Protein AF-0000000075964172 (afdb_homodimer)

Organism: Ladona fulva (NCBI:txid123851)

Nearest PDB structures (foldseek):
  7nlg-assembly2_C-2  TM=8.251E-01  e=1.654E-01  Saccharomyces cerevisiae
  7nli-assembly1_B  TM=8.213E-01  e=4.836E-01  Saccharomyces cerevisiae
  7n9v-assembly1_A  TM=6.328E-01  e=5.180E+00  Human immunodeficiency virus 1
  8ty6-assembly1_E  TM=4.580E-01  e=5.481E+00  Human immunodeficiency virus 1
  7nlg-assembly2_C-2  TM=8.248E-01  e=1.654E-01  Saccharomyces cerevisiae

Foldseek 3Di:
DPPPPCDPVNVVVVVVQVVVFVVLLVVVLVPDDPVCNVVQVPPPTSVSSVVSVVVVVVVVLVVVLVVLVVCLVPDADDPVDDLVVSLVVNVVSQVSNVVSVNHDDQVNSLVSSVVRDDVLCVVVVVVLVVDDPVQNGPVNSSVVSVVSRVVVVVVVVVVVVVVVD/DPPPPCDPVNVVVVVVQVVVFVVLLVVVLVPDDPVCNVVQVPPPTSVSSVVSVVVVVVVVLVVVLVVLVVCLVPDADDPVDDLVVSLVVNVVSQVSNVVSVNHDDQVNSLVSSVVRDDVLCVVVVVVLVVDDPVQNGPVNSSVVSVVSRVVVVVVVVVVVVVVVD

Structure (mmCIF, N/CA/C/O backbone):
data_AF-0000000075964172-model_v1
#
loop_
_entity.id
_entity.type
_entity.pdbx_description
1 polymer 'UBN2 domain-containing protein'
#
loop_
_atom_site.group_PDB
_atom_site.id
_atom_site.type_symbol
_atom_site.label_atom_id
_atom_site.label_alt_id
_atom_site.label_comp_id
_atom_site.label_asym_id
_atom_site.label_entity_id
_atom_site.label_seq_id
_atom_site.pdbx_PDB_ins_code
_atom_site.Cartn_x
_atom_site.Cartn_y
_atom_site.Cartn_z
_atom_site.occupancy
_atom_site.B_iso_or_equiv
_atom_site.auth_seq_id
_atom_site.auth_comp_id
_atom_site.auth_asym_id
_atom_site.auth_atom_id
_atom_site.pdbx_PDB_model_num
ATOM 1 N N . MET A 1 1 ? -24.359 -57.625 -16.25 1 38.88 1 MET A N 1
ATOM 2 C CA . MET A 1 1 ? -24.469 -56.531 -17.203 1 38.88 1 MET A CA 1
ATOM 3 C C . MET A 1 1 ? -25.844 -55.875 -17.172 1 38.88 1 MET A C 1
ATOM 5 O O . MET A 1 1 ? -26.797 -56.406 -17.75 1 38.88 1 MET A O 1
ATOM 9 N N . GLU A 1 2 ? -26.297 -55.438 -16.031 1 43.19 2 GLU A N 1
ATOM 10 C CA . GLU A 1 2 ? -27.625 -54.875 -15.875 1 43.19 2 GLU A CA 1
ATOM 11 C C . GLU A 1 2 ? -27.859 -53.75 -16.906 1 43.19 2 GLU A C 1
ATOM 13 O O . GLU A 1 2 ? -27.094 -52.781 -16.953 1 43.19 2 GLU A O 1
ATOM 18 N N . GLN A 1 3 ? -28.359 -54.031 -18.094 1 44.97 3 GLN A N 1
ATOM 19 C CA . GLN A 1 3 ? -28.828 -53.125 -19.125 1 44.97 3 GLN A CA 1
ATOM 20 C C . GLN A 1 3 ? -29.734 -52.062 -18.531 1 44.97 3 GLN A C 1
ATOM 22 O O . GLN A 1 3 ? -30.828 -52.344 -18.062 1 44.97 3 GLN A O 1
ATOM 27 N N . VAL A 1 4 ? -29.281 -51.188 -17.703 1 52.25 4 VAL A N 1
ATOM 28 C CA . VAL A 1 4 ? -30.109 -50.031 -17.391 1 52.25 4 VAL A CA 1
ATOM 29 C C . VAL A 1 4 ? -30.875 -49.594 -18.656 1 52.25 4 VAL A C 1
ATOM 31 O O . VAL A 1 4 ? -30.25 -49.25 -19.672 1 52.25 4 VAL A O 1
ATOM 34 N N . LEU A 1 5 ? -31.906 -50.125 -18.922 1 50.53 5 LEU A N 1
ATOM 35 C CA . LEU A 1 5 ? -32.875 -49.688 -19.938 1 50.53 5 LEU A CA 1
ATOM 36 C C . LEU A 1 5 ? -33.031 -48.188 -19.922 1 50.53 5 LEU A C 1
ATOM 38 O O . LEU A 1 5 ? -33.719 -47.625 -19.062 1 50.53 5 LEU A O 1
ATOM 42 N N . TRP A 1 6 ? -31.984 -47.469 -20.188 1 58.31 6 TRP A N 1
ATOM 43 C CA . TRP A 1 6 ? -32.219 -46.031 -20.375 1 58.31 6 TRP A CA 1
ATOM 44 C C . TRP A 1 6 ? -33.469 -45.812 -21.25 1 58.31 6 TRP A C 1
ATOM 46 O O . TRP A 1 6 ? -33.594 -46.406 -22.328 1 58.31 6 TRP A O 1
ATOM 56 N N . ASN A 1 7 ? -34.5 -45.531 -20.578 1 69.44 7 ASN A N 1
ATOM 57 C CA . ASN A 1 7 ? -35.688 -45.219 -21.359 1 69.44 7 ASN A CA 1
ATOM 58 C C . ASN A 1 7 ? -35.375 -44.219 -22.453 1 69.44 7 ASN A C 1
ATOM 60 O O . ASN A 1 7 ? -34.344 -43.562 -22.422 1 69.44 7 ASN A O 1
ATOM 64 N N . SER A 1 8 ? -35.969 -44.438 -23.609 1 75.12 8 SER A N 1
ATOM 65 C CA . SER A 1 8 ? -35.875 -43.625 -24.812 1 75.12 8 SER A CA 1
ATOM 66 C C . SER A 1 8 ? -35.781 -42.125 -24.469 1 75.12 8 SER A C 1
ATOM 68 O O . SER A 1 8 ? -35.062 -41.375 -25.109 1 75.12 8 SER A O 1
ATOM 70 N N . ALA A 1 9 ? -36.344 -41.812 -23.5 1 75.62 9 ALA A N 1
ATOM 71 C CA . ALA A 1 9 ? -36.375 -40.406 -23.078 1 75.62 9 ALA A CA 1
ATOM 72 C C . ALA A 1 9 ? -35.031 -40 -22.469 1 75.62 9 ALA A C 1
ATOM 74 O O . ALA A 1 9 ? -34.562 -38.875 -22.719 1 75.62 9 ALA A O 1
ATOM 75 N N . ASP A 1 10 ? -34.531 -40.969 -21.766 1 81.56 10 ASP A N 1
ATOM 76 C CA . ASP A 1 10 ? -33.25 -40.688 -21.125 1 81.56 10 ASP A CA 1
ATOM 77 C C . ASP A 1 10 ? -32.125 -40.562 -22.156 1 81.56 10 ASP A C 1
ATOM 79 O O . ASP A 1 10 ? -31.234 -39.719 -22.031 1 81.56 10 ASP A O 1
ATOM 83 N N . GLU A 1 11 ? -32.312 -41.375 -23.125 1 83.12 11 GLU A N 1
ATOM 84 C CA . GLU A 1 11 ? -31.344 -41.344 -24.219 1 83.12 11 GLU A CA 1
ATOM 85 C C . GLU A 1 11 ? -31.438 -40.031 -25 1 83.12 11 GLU A C 1
ATOM 87 O O . GLU A 1 11 ? -30.422 -39.469 -25.391 1 83.12 11 GLU A O 1
ATOM 92 N N . LYS A 1 12 ? -32.594 -39.562 -25.25 1 84.94 12 LYS A N 1
ATOM 93 C CA . LYS A 1 12 ? -32.812 -38.281 -25.953 1 84.94 12 LYS A CA 1
ATOM 94 C C . LYS A 1 12 ? -32.281 -37.125 -25.141 1 84.94 12 LYS A C 1
ATOM 96 O O . LYS A 1 12 ? -31.625 -36.219 -25.688 1 84.94 12 LYS A O 1
ATOM 101 N N . LYS A 1 13 ? -32.562 -37.094 -23.906 1 84.69 13 LYS A N 1
ATOM 102 C CA . LYS A 1 13 ? -32.062 -36.031 -23.016 1 84.69 13 LYS A CA 1
ATOM 103 C C . LYS A 1 13 ? -30.547 -36 -23.016 1 84.69 13 LYS A C 1
ATOM 105 O O . LYS A 1 13 ? -29.938 -34.906 -23.016 1 84.69 13 LYS A O 1
ATOM 110 N N . LYS A 1 14 ? -29.969 -37.188 -22.953 1 87.06 14 LYS A N 1
ATOM 111 C CA . LYS A 1 14 ? -28.516 -37.281 -22.938 1 87.06 14 LYS A CA 1
ATOM 112 C C . LYS A 1 14 ? -27.922 -36.75 -24.234 1 87.06 14 LYS A C 1
ATOM 114 O O . LYS A 1 14 ? -26.922 -36.031 -24.219 1 87.06 14 LYS A O 1
ATOM 119 N N . ARG A 1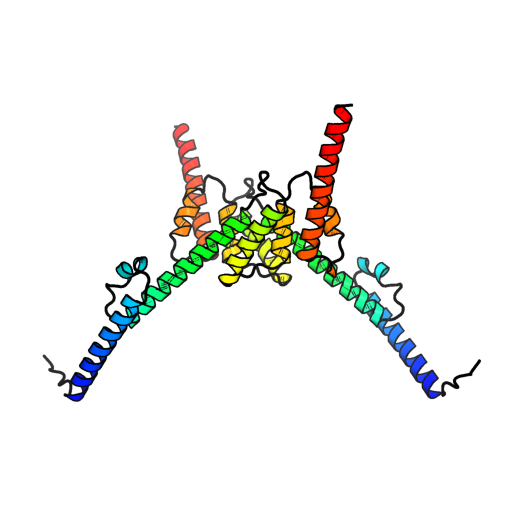 15 ? -28.562 -37.094 -25.297 1 87.12 15 ARG A N 1
ATOM 120 C CA . ARG A 1 15 ? -28.078 -36.656 -26.609 1 87.12 15 ARG A CA 1
ATOM 121 C C . ARG A 1 15 ? -28.219 -35.125 -26.75 1 87.12 15 ARG A C 1
ATOM 123 O O . ARG A 1 15 ? -27.312 -34.469 -27.281 1 87.12 15 ARG A O 1
ATOM 130 N N . GLU A 1 16 ? -29.312 -34.625 -26.328 1 87.5 16 GLU A N 1
ATOM 131 C CA . GLU A 1 16 ? -29.516 -33.188 -26.359 1 87.5 16 GLU A CA 1
ATOM 132 C C . GLU A 1 16 ? -28.469 -32.469 -25.516 1 87.5 16 GLU A C 1
ATOM 134 O O . GLU A 1 16 ? -27.953 -31.406 -25.922 1 87.5 16 GLU A O 1
ATOM 139 N N . TRP A 1 17 ? -28.172 -32.938 -24.359 1 88.38 17 TRP A N 1
ATOM 140 C CA . TRP A 1 17 ? -27.172 -32.344 -23.484 1 88.38 17 TRP A CA 1
ATOM 141 C C . TRP A 1 17 ? -25.797 -32.344 -24.141 1 88.38 17 TRP A C 1
ATOM 143 O O . TRP A 1 17 ? -25.094 -31.328 -24.094 1 88.38 17 TRP A O 1
ATOM 153 N N . ILE A 1 18 ? -25.516 -33.469 -24.828 1 88.94 18 ILE A N 1
ATOM 154 C CA . ILE A 1 18 ? -24.234 -33.594 -25.5 1 88.94 18 ILE A CA 1
ATOM 155 C C . ILE A 1 18 ? -24.094 -32.531 -26.594 1 88.94 18 ILE A C 1
ATOM 157 O O . ILE A 1 18 ? -23.047 -31.906 -26.719 1 88.94 18 ILE A O 1
ATOM 161 N N . THR A 1 19 ? -25.188 -32.438 -27.328 1 90.25 19 THR A N 1
ATOM 162 C CA . THR A 1 19 ? -25.188 -31.469 -28.422 1 90.25 19 THR A CA 1
ATOM 163 C C . THR A 1 19 ? -25.047 -30.047 -27.891 1 90.25 19 THR A C 1
ATOM 165 O O . THR A 1 19 ? -24.281 -29.25 -28.422 1 90.25 19 THR A O 1
ATOM 168 N N . LYS A 1 20 ? -25.797 -29.75 -26.922 1 90 20 LYS A N 1
ATOM 169 C CA . LYS A 1 20 ? -25.734 -28.406 -26.344 1 90 20 LYS A CA 1
ATOM 170 C C . LYS A 1 20 ? -24.344 -28.125 -25.766 1 90 20 LYS A C 1
ATOM 172 O O . LYS A 1 20 ? -23.828 -27.016 -25.906 1 90 20 LYS A O 1
ATOM 177 N N . ASP A 1 21 ? -23.734 -29.031 -25.031 1 92 21 ASP A N 1
ATOM 178 C CA . ASP A 1 21 ? -22.391 -28.906 -24.453 1 92 21 ASP A CA 1
ATOM 179 C C . ASP A 1 21 ? -21.344 -28.672 -25.547 1 92 21 ASP A C 1
ATOM 181 O O . ASP A 1 21 ? -20.453 -27.828 -25.391 1 92 21 ASP A O 1
ATOM 185 N N . ALA A 1 22 ? -21.516 -29.438 -26.703 1 91.38 22 ALA A N 1
ATOM 186 C CA . ALA A 1 22 ? -20.594 -29.297 -27.828 1 91.38 22 ALA A CA 1
ATOM 187 C C . ALA A 1 22 ? -20.672 -27.891 -28.422 1 91.38 22 ALA A C 1
ATOM 189 O O . ALA A 1 22 ? -19.656 -27.266 -28.719 1 91.38 22 ALA A O 1
ATOM 190 N N . ASN A 1 23 ? -21.875 -27.438 -28.547 1 91.19 23 ASN A N 1
ATOM 191 C CA . ASN A 1 23 ? -22.078 -26.094 -29.062 1 91.19 23 ASN A CA 1
ATOM 192 C C . ASN A 1 23 ? -21.484 -25.031 -28.125 1 91.19 23 ASN A C 1
ATOM 194 O O . ASN A 1 23 ? -20.859 -24.078 -28.578 1 91.19 23 ASN A O 1
ATOM 198 N N . ALA A 1 24 ? -21.688 -25.203 -26.875 1 90.62 24 ALA A N 1
ATOM 199 C CA . ALA A 1 24 ? -21.141 -24.281 -25.875 1 90.62 24 ALA A CA 1
ATOM 200 C C . ALA A 1 24 ? -19.625 -24.266 -25.938 1 90.62 24 ALA A C 1
ATOM 202 O O . ALA A 1 24 ? -19 -23.203 -25.844 1 90.62 24 ALA A O 1
ATOM 203 N N . LYS A 1 25 ? -19.047 -25.422 -26.078 1 92.12 25 LYS A N 1
ATOM 204 C CA . LYS A 1 25 ? -17.594 -25.516 -26.172 1 92.12 25 LYS A CA 1
ATOM 205 C C . LYS A 1 25 ? -17.078 -24.734 -27.375 1 92.12 25 LYS A C 1
ATOM 207 O O . LYS A 1 25 ? -16.078 -24.016 -27.281 1 92.12 25 LYS A O 1
ATOM 212 N N . ILE A 1 26 ? -17.812 -24.812 -28.547 1 91.06 26 ILE A N 1
ATOM 213 C CA . ILE A 1 26 ? -17.406 -24.125 -29.766 1 91.06 26 ILE A CA 1
ATOM 214 C C . ILE A 1 26 ? -17.484 -22.625 -29.547 1 91.06 26 ILE A C 1
ATOM 216 O O . ILE A 1 26 ? -16.578 -21.891 -29.953 1 91.06 26 ILE A O 1
ATOM 220 N N . ILE A 1 27 ? -18.5 -22.188 -28.906 1 90 27 ILE A N 1
ATOM 221 C CA . ILE A 1 27 ? -18.672 -20.766 -28.625 1 90 27 ILE A CA 1
ATOM 222 C C . ILE A 1 27 ? -17.516 -20.266 -27.766 1 90 27 ILE A C 1
ATOM 224 O O . ILE A 1 27 ? -16.922 -19.219 -28.078 1 90 27 ILE A O 1
ATOM 228 N N . ILE A 1 28 ? -17.172 -20.953 -26.688 1 90.38 28 ILE A N 1
ATOM 229 C CA . ILE A 1 28 ? -16.078 -20.578 -25.812 1 90.38 28 ILE A CA 1
ATOM 230 C C . ILE A 1 28 ? -14.773 -20.516 -26.609 1 90.38 28 ILE A C 1
ATOM 232 O O . ILE A 1 28 ? -14.055 -19.516 -26.547 1 90.38 28 ILE A O 1
ATOM 236 N N . LEU A 1 29 ? -14.555 -21.5 -27.469 1 89.44 29 LEU A N 1
ATOM 237 C CA . LEU A 1 29 ? -13.305 -21.625 -28.203 1 89.44 29 LEU A CA 1
ATOM 238 C C . LEU A 1 29 ? -13.172 -20.5 -29.219 1 89.44 29 LEU A C 1
ATOM 240 O O . LEU A 1 29 ? -12.062 -20.031 -29.5 1 89.44 29 LEU A O 1
ATOM 244 N N . ARG A 1 30 ? -14.266 -19.953 -29.625 1 89.56 30 ARG A N 1
ATOM 245 C CA . ARG A 1 30 ? -14.258 -18.906 -30.625 1 89.56 30 ARG A CA 1
ATOM 246 C C . ARG A 1 30 ? -14.086 -17.531 -29.984 1 89.56 30 ARG A C 1
ATOM 248 O O . ARG A 1 30 ? -13.656 -16.578 -30.656 1 89.56 30 ARG A O 1
ATOM 255 N N . THR A 1 31 ? -14.359 -17.484 -28.781 1 87.31 31 THR A N 1
ATOM 256 C CA . THR A 1 31 ? -14.414 -16.172 -28.141 1 87.31 31 THR A CA 1
ATOM 257 C C . THR A 1 31 ? -13.156 -15.914 -27.312 1 87.31 31 THR A C 1
ATOM 259 O O . THR A 1 31 ? -12.852 -14.766 -26.984 1 87.31 31 THR A O 1
ATOM 262 N N . ILE A 1 32 ? -12.328 -16.922 -27.047 1 86.62 32 ILE A N 1
ATOM 263 C CA . ILE A 1 32 ? -11.203 -16.75 -26.125 1 86.62 32 ILE A CA 1
ATOM 264 C C . ILE A 1 32 ? -9.93 -16.453 -26.922 1 86.62 32 ILE A C 1
ATOM 266 O O . ILE A 1 32 ? -9.867 -16.703 -28.125 1 86.62 32 ILE A O 1
ATOM 270 N N . ASP A 1 33 ? -8.984 -15.891 -26.297 1 83 33 ASP A N 1
ATOM 271 C CA . ASP A 1 33 ? -7.684 -15.594 -26.891 1 83 33 ASP A CA 1
ATOM 272 C C . ASP A 1 33 ? -6.969 -16.875 -27.312 1 83 33 ASP A C 1
ATOM 274 O O . ASP A 1 33 ? -6.961 -17.859 -26.562 1 83 33 ASP A O 1
ATOM 278 N N . PRO A 1 34 ? -6.367 -16.875 -28.484 1 86.94 34 PRO A N 1
ATOM 279 C CA . PRO A 1 34 ? -5.648 -18.047 -28.984 1 86.94 34 PRO A CA 1
ATOM 280 C C . PRO A 1 34 ? -4.578 -18.547 -28 1 86.94 34 PRO A C 1
ATOM 282 O O . PRO A 1 34 ? -4.285 -19.734 -27.953 1 86.94 34 PRO A O 1
ATOM 285 N N . SER A 1 35 ? -4.094 -17.672 -27.266 1 81.25 35 SER A N 1
ATOM 286 C CA . SER A 1 35 ? -2.996 -18.016 -26.359 1 81.25 35 SER A CA 1
ATOM 287 C C . SER A 1 35 ? -3.459 -18.953 -25.25 1 81.25 35 SER A C 1
ATOM 289 O O . SER A 1 35 ? -2.652 -19.688 -24.672 1 81.25 35 SER A O 1
ATOM 291 N N . VAL A 1 36 ? -4.73 -19.016 -24.953 1 84.94 36 VAL A N 1
ATOM 292 C CA . VAL A 1 36 ? -5.219 -19.828 -23.844 1 84.94 36 VAL A CA 1
ATOM 293 C C . VAL A 1 36 ? -5.98 -21.031 -24.391 1 84.94 36 VAL A C 1
ATOM 295 O O . VAL A 1 36 ? -6.34 -21.938 -23.625 1 84.94 36 VAL A O 1
ATOM 298 N N . LYS A 1 37 ? -6.227 -21.172 -25.719 1 88.06 37 LYS A N 1
ATOM 299 C CA . LYS A 1 37 ? -7.016 -22.25 -26.328 1 88.06 37 LYS A CA 1
ATOM 300 C C . LYS A 1 37 ? -6.426 -23.609 -26.016 1 88.06 37 LYS A C 1
ATOM 302 O O . LYS A 1 37 ? -7.156 -24.547 -25.688 1 88.06 37 LYS A O 1
ATOM 307 N N . SER A 1 38 ? -5.102 -23.688 -26.156 1 86.88 38 SER A N 1
ATOM 308 C CA . SER A 1 38 ? -4.422 -24.953 -25.938 1 86.88 38 SER A CA 1
ATOM 309 C C . SER A 1 38 ? -4.652 -25.484 -24.531 1 86.88 38 SER A C 1
ATOM 311 O O . SER A 1 38 ? -4.719 -26.688 -24.312 1 86.88 38 SER A O 1
ATOM 313 N N . HIS A 1 39 ? -4.883 -24.672 -23.562 1 86.25 39 HIS A N 1
ATOM 314 C CA . HIS A 1 39 ? -5.035 -25.047 -22.156 1 86.25 39 HIS A CA 1
ATOM 315 C C 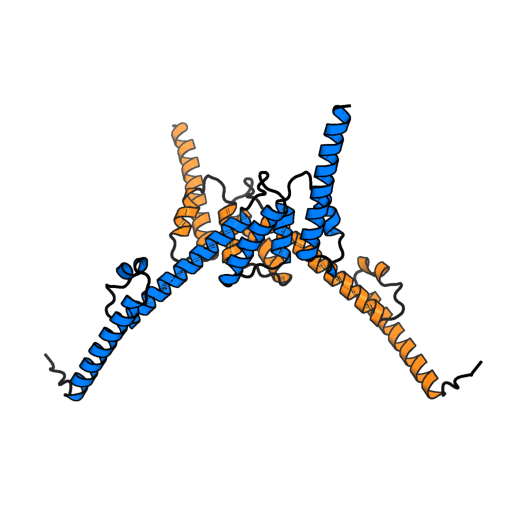. HIS A 1 39 ? -6.43 -25.594 -21.891 1 86.25 39 HIS A C 1
ATOM 317 O O . HIS A 1 39 ? -6.629 -26.344 -20.938 1 86.25 39 HIS A O 1
ATOM 323 N N . VAL A 1 40 ? -7.352 -25.266 -22.797 1 87.06 40 VAL A N 1
ATOM 324 C CA . VAL A 1 40 ? -8.727 -25.609 -22.438 1 87.06 40 VAL A CA 1
ATOM 325 C C . VAL A 1 40 ? -9.281 -26.641 -23.406 1 87.06 40 VAL A C 1
ATOM 327 O O . VAL A 1 40 ? -10.352 -27.203 -23.172 1 87.06 40 VAL A O 1
ATOM 330 N N . LEU A 1 41 ? -8.586 -27.031 -24.5 1 86.25 41 LEU A N 1
ATOM 331 C CA . LEU A 1 41 ? -9.055 -27.938 -25.547 1 86.25 41 LEU A CA 1
ATOM 332 C C . LEU A 1 41 ? -9.297 -29.328 -24.984 1 86.25 41 LEU A C 1
ATOM 334 O O . LEU A 1 41 ? -10.156 -30.062 -25.484 1 86.25 41 LEU A O 1
ATOM 338 N N . THR A 1 42 ? -8.594 -29.688 -23.953 1 83.44 42 THR A N 1
ATOM 339 C CA . THR A 1 42 ? -8.656 -31.047 -23.422 1 83.44 42 THR A CA 1
ATOM 340 C C . THR A 1 42 ? -9.828 -31.203 -22.469 1 83.44 42 THR A C 1
ATOM 342 O O . THR A 1 42 ? -10.07 -32.281 -21.938 1 83.44 42 THR A O 1
ATOM 345 N N . SER A 1 43 ? -10.602 -30.172 -22.297 1 87.62 43 SER A N 1
ATOM 346 C CA . SER A 1 43 ? -11.719 -30.219 -21.359 1 87.62 43 SER A CA 1
ATOM 347 C C . SER A 1 43 ? -12.867 -31.062 -21.906 1 87.62 43 SER A C 1
ATOM 349 O O . SER A 1 43 ? -13.164 -31 -23.109 1 87.62 43 SER A O 1
ATOM 351 N N . LYS A 1 44 ? -13.469 -31.828 -21.094 1 89.38 44 LYS A N 1
ATOM 352 C CA . LYS A 1 44 ? -14.5 -32.781 -21.5 1 89.38 44 LYS A CA 1
ATOM 353 C C . LYS A 1 44 ? -15.836 -32.062 -21.719 1 89.38 44 LYS A C 1
ATOM 355 O O . LYS A 1 44 ? -16.609 -32.469 -22.594 1 89.38 44 LYS A O 1
ATOM 360 N N . THR A 1 45 ? -16.078 -31.062 -20.906 1 92.44 45 THR A N 1
ATOM 361 C CA . THR A 1 45 ? -17.359 -30.359 -21.016 1 92.44 45 THR A CA 1
ATOM 362 C C . THR A 1 45 ? -17.141 -28.859 -21.125 1 92.44 45 THR A C 1
ATOM 364 O O . THR A 1 45 ? -16.047 -28.359 -20.844 1 92.44 45 THR A O 1
ATOM 367 N N . ALA A 1 46 ? -18.141 -28.172 -21.531 1 90.75 46 ALA A N 1
ATOM 368 C CA . ALA A 1 46 ? -18.109 -26.703 -21.594 1 90.75 46 ALA A CA 1
ATOM 369 C C . ALA A 1 46 ? -17.938 -26.109 -20.203 1 90.75 46 ALA A C 1
ATOM 371 O O . ALA A 1 46 ? -17.234 -25.094 -20.031 1 90.75 46 ALA A O 1
ATOM 372 N N . LYS A 1 47 ? -18.562 -26.703 -19.25 1 89.56 47 LYS A N 1
ATOM 373 C CA . LYS A 1 47 ? -18.422 -26.266 -17.875 1 89.56 47 LYS A CA 1
ATOM 374 C C . LYS A 1 47 ? -16.984 -26.344 -17.406 1 89.56 47 LYS A C 1
ATOM 376 O O . LYS A 1 47 ? -16.438 -25.375 -16.844 1 89.56 47 LYS A O 1
ATOM 381 N N . ASP A 1 48 ? -16.391 -27.469 -17.703 1 91.75 48 ASP A N 1
ATOM 382 C CA . ASP A 1 48 ? -14.977 -27.672 -17.375 1 91.75 48 ASP A CA 1
ATOM 383 C C . ASP A 1 48 ? -14.102 -26.625 -18.062 1 91.75 48 ASP A C 1
ATOM 385 O O . ASP A 1 48 ? -13.18 -26.078 -17.453 1 91.75 48 ASP A O 1
ATOM 389 N N . MET A 1 49 ? -14.414 -26.438 -19.297 1 91.31 49 MET A N 1
ATOM 390 C CA . MET A 1 49 ? -13.672 -25.453 -20.078 1 91.31 49 MET A CA 1
ATOM 391 C C . MET A 1 49 ? -13.789 -24.062 -19.469 1 91.31 49 MET A C 1
ATOM 393 O O . MET A 1 49 ? -12.781 -23.359 -19.328 1 91.31 49 MET A O 1
ATOM 397 N N . PHE A 1 50 ? -14.93 -23.719 -19.062 1 89.38 50 PHE A N 1
ATOM 398 C CA . PHE A 1 50 ? -15.195 -22.406 -18.484 1 89.38 50 PHE A CA 1
ATOM 399 C C . PHE A 1 50 ? -14.477 -22.266 -17.141 1 89.38 50 PHE A C 1
ATOM 401 O O . PHE A 1 50 ? -13.883 -21.219 -16.859 1 89.38 50 PHE A O 1
ATOM 408 N N . GLU A 1 51 ? -14.516 -23.219 -16.359 1 90 51 GLU A N 1
ATOM 409 C CA . GLU A 1 51 ? -13.859 -23.203 -15.055 1 90 51 GLU A CA 1
ATOM 410 C C . GLU A 1 51 ? -12.344 -23.078 -15.203 1 90 51 GLU A C 1
ATOM 412 O O . GLU A 1 51 ? -11.703 -22.344 -14.445 1 90 51 GLU A O 1
ATOM 417 N N . LYS A 1 52 ? -11.875 -23.797 -16.141 1 89.12 52 LYS A N 1
ATOM 418 C CA . LYS A 1 52 ? -10.445 -23.719 -16.406 1 89.12 52 LYS A CA 1
ATOM 419 C C . LYS A 1 52 ? -10.055 -22.312 -16.891 1 89.12 52 LYS A C 1
ATOM 421 O O . LYS A 1 52 ? -9.062 -21.75 -16.422 1 89.12 52 LYS A O 1
ATOM 426 N N . LEU A 1 53 ? -10.859 -21.766 -17.766 1 88.06 53 LEU A N 1
ATOM 427 C CA . LEU A 1 53 ? -10.617 -20.406 -18.25 1 88.06 53 LEU A CA 1
ATOM 428 C C . LEU A 1 53 ? -10.695 -19.391 -17.109 1 88.06 53 LEU A C 1
ATOM 430 O O . LEU A 1 53 ? -9.852 -18.5 -17.016 1 88.06 53 LEU A O 1
ATOM 434 N N . SER A 1 54 ? -11.695 -19.578 -16.297 1 85.25 54 SER A N 1
ATOM 435 C CA . SER A 1 54 ? -11.883 -18.688 -15.156 1 85.25 54 SER A CA 1
ATOM 436 C C . SER A 1 54 ? -10.68 -18.75 -14.219 1 85.25 54 SER A C 1
ATOM 438 O O . SER A 1 54 ? -10.234 -17.719 -13.711 1 85.25 54 SER A O 1
ATOM 440 N N . SER A 1 55 ? -10.172 -19.906 -14.078 1 86.19 55 SER A N 1
ATOM 441 C CA . SER A 1 55 ? -9.023 -20.094 -13.203 1 86.19 55 SER A CA 1
ATOM 442 C C . SER A 1 55 ? -7.77 -19.438 -13.789 1 86.19 55 SER A C 1
ATOM 444 O O . SER A 1 55 ? -7.004 -18.797 -13.07 1 86.19 55 SER A O 1
ATOM 446 N N . ILE A 1 56 ? -7.629 -19.594 -15.047 1 84.5 56 ILE A N 1
ATOM 447 C CA . ILE A 1 56 ? -6.477 -19.016 -15.727 1 84.5 56 ILE A CA 1
ATOM 448 C C . ILE A 1 56 ? -6.555 -17.484 -15.648 1 84.5 56 ILE A C 1
ATOM 450 O O . ILE A 1 56 ? -5.562 -16.828 -15.336 1 84.5 56 ILE A O 1
ATOM 454 N N . TYR A 1 57 ? -7.676 -17 -15.93 1 83.5 57 TYR A N 1
ATOM 455 C CA . TYR A 1 57 ? -7.871 -15.555 -15.883 1 83.5 57 TYR A CA 1
ATOM 456 C C . TYR A 1 57 ? -7.633 -15.016 -14.477 1 83.5 57 TYR A C 1
ATOM 458 O O . TYR A 1 57 ? -7 -13.969 -14.312 1 83.5 57 TYR A O 1
ATOM 466 N N . LYS A 1 58 ? -8.156 -15.648 -13.523 1 83.12 58 LYS A N 1
ATOM 467 C CA . LYS A 1 58 ? -7.965 -15.234 -12.141 1 83.12 58 LYS A CA 1
ATOM 468 C C . LYS A 1 58 ? -6.488 -15.227 -11.766 1 83.12 58 LYS A C 1
ATOM 470 O O . LYS A 1 58 ? -6.004 -14.281 -11.141 1 83.12 58 LYS A O 1
ATOM 475 N N . ARG A 1 59 ? -5.863 -16.266 -12.148 1 82.88 59 ARG A N 1
ATOM 476 C CA . ARG A 1 59 ? -4.434 -16.375 -11.883 1 82.88 59 ARG A CA 1
ATOM 477 C C . ARG A 1 59 ? -3.66 -15.25 -12.555 1 82.88 59 ARG A C 1
ATOM 479 O O . ARG A 1 59 ? -2.801 -14.625 -11.938 1 82.88 59 ARG A O 1
ATOM 486 N N . ASP A 1 60 ? -3.969 -15.039 -13.789 1 82.81 60 ASP A N 1
ATOM 487 C CA . ASP A 1 60 ? -3.291 -13.992 -14.555 1 82.81 60 ASP A CA 1
ATOM 488 C C . ASP A 1 60 ? -3.529 -12.617 -13.93 1 82.81 60 ASP A C 1
ATOM 490 O O . ASP A 1 60 ? -2.613 -11.797 -13.859 1 82.81 60 ASP A O 1
ATOM 494 N N . THR A 1 61 ? -4.738 -12.422 -13.523 1 87.06 61 THR A N 1
ATOM 495 C CA . THR A 1 61 ? -5.09 -11.156 -12.898 1 87.06 61 THR A CA 1
ATOM 496 C C . THR A 1 61 ? -4.32 -10.961 -11.594 1 87.06 61 THR A C 1
ATOM 498 O O . THR A 1 61 ? -3.785 -9.883 -11.336 1 87.06 61 THR A O 1
ATOM 501 N N . GLU A 1 62 ? -4.219 -12.023 -10.844 1 88.06 62 GLU A N 1
ATOM 502 C CA . GLU A 1 62 ? -3.512 -11.969 -9.57 1 88.06 62 GLU A CA 1
ATOM 503 C C . GLU A 1 62 ? -2.014 -11.758 -9.773 1 88.06 62 GLU A C 1
ATOM 505 O O . GLU A 1 62 ? -1.376 -11.016 -9.031 1 88.06 62 GLU A O 1
ATOM 510 N N . GLU A 1 63 ? -1.508 -12.367 -10.742 1 88.56 63 GLU A N 1
ATOM 511 C CA . GLU A 1 63 ? -0.096 -12.203 -11.07 1 88.56 63 GLU A CA 1
ATOM 512 C C . GLU A 1 63 ? 0.195 -10.773 -11.531 1 88.56 63 GLU A C 1
ATOM 514 O O . GLU A 1 63 ? 1.193 -10.18 -11.125 1 88.56 63 GLU A O 1
ATOM 519 N N . THR A 1 64 ? -0.682 -10.297 -12.375 1 92.25 64 THR A N 1
ATOM 520 C CA . THR A 1 64 ? -0.531 -8.93 -12.852 1 92.25 64 THR A CA 1
ATOM 521 C C . THR A 1 64 ? -0.62 -7.941 -11.688 1 92.25 64 THR A C 1
ATOM 523 O O . THR A 1 64 ? 0.172 -7 -11.602 1 92.25 64 THR A O 1
ATOM 526 N N . LYS A 1 65 ? -1.501 -8.195 -10.844 1 93.31 65 LYS A N 1
ATOM 527 C CA . LYS A 1 65 ? -1.654 -7.363 -9.648 1 93.31 65 LYS A CA 1
ATOM 528 C C . LYS A 1 65 ? -0.377 -7.355 -8.812 1 93.31 65 LYS A C 1
ATOM 530 O O . LYS A 1 65 ? 0.111 -6.293 -8.43 1 93.31 65 LYS A O 1
ATOM 535 N N . SER A 1 66 ? 0.128 -8.539 -8.562 1 91.94 66 SER A N 1
ATOM 536 C CA . SER A 1 66 ? 1.355 -8.664 -7.781 1 91.94 66 SER A CA 1
ATOM 537 C C . SER A 1 66 ? 2.512 -7.922 -8.445 1 91.94 66 SER A C 1
ATOM 539 O O . SER A 1 66 ? 3.318 -7.289 -7.762 1 91.94 66 SER A O 1
ATOM 541 N N . GLN A 1 67 ? 2.564 -8.008 -9.742 1 94.44 67 GLN A N 1
ATOM 542 C CA . GLN A 1 67 ? 3.623 -7.344 -10.492 1 94.44 67 GLN A CA 1
ATOM 543 C C . GLN A 1 67 ? 3.502 -5.824 -10.375 1 94.44 67 GLN A C 1
ATOM 545 O O . GLN A 1 67 ? 4.504 -5.133 -10.18 1 94.44 67 GLN A O 1
ATOM 550 N N . LEU A 1 68 ? 2.342 -5.305 -10.5 1 96.81 68 LEU A N 1
ATOM 551 C CA . LEU A 1 68 ? 2.105 -3.867 -10.398 1 96.81 68 LEU A CA 1
ATOM 552 C C . LEU A 1 68 ? 2.453 -3.35 -9.008 1 96.81 68 LEU A C 1
ATOM 554 O O . LEU A 1 68 ? 3.064 -2.287 -8.875 1 96.81 68 LEU A O 1
ATOM 558 N N . ILE A 1 69 ? 2.055 -4.133 -8.023 1 96.5 69 ILE A N 1
ATOM 559 C CA . ILE A 1 69 ? 2.346 -3.764 -6.641 1 96.5 69 ILE A CA 1
ATOM 560 C C . ILE A 1 69 ? 3.857 -3.73 -6.422 1 96.5 69 ILE A C 1
ATOM 562 O O . ILE A 1 69 ? 4.387 -2.779 -5.844 1 96.5 69 ILE A O 1
ATOM 566 N N . ALA A 1 70 ? 4.516 -4.75 -6.891 1 94.88 70 ALA A N 1
ATOM 567 C CA . ALA A 1 70 ? 5.969 -4.805 -6.777 1 94.88 70 ALA A CA 1
ATOM 568 C C . ALA A 1 70 ? 6.617 -3.598 -7.457 1 94.88 70 ALA A C 1
ATOM 570 O O . ALA A 1 70 ? 7.531 -2.984 -6.906 1 94.88 70 ALA A O 1
ATOM 571 N N . GLU A 1 71 ? 6.16 -3.275 -8.641 1 97.31 71 GLU A N 1
ATOM 572 C CA . GLU A 1 71 ? 6.684 -2.129 -9.375 1 97.31 71 GLU A CA 1
ATOM 573 C C . GLU A 1 71 ? 6.461 -0.831 -8.602 1 97.31 71 GLU A C 1
ATOM 575 O O . GLU A 1 71 ? 7.344 0.03 -8.562 1 97.31 71 GLU A O 1
ATOM 580 N N . PHE A 1 72 ? 5.348 -0.724 -8 1 97.94 72 PHE A N 1
ATOM 581 C CA . PHE A 1 72 ? 5.008 0.448 -7.203 1 97.94 72 PHE A CA 1
ATOM 582 C C . PHE A 1 72 ? 5.938 0.575 -6.004 1 97.94 72 PHE A C 1
ATOM 584 O O . PHE A 1 72 ? 6.508 1.643 -5.766 1 97.94 72 PHE A O 1
ATOM 591 N N . ILE A 1 73 ? 6.109 -0.517 -5.316 1 95.5 73 ILE A N 1
ATOM 592 C CA . ILE A 1 73 ? 6.926 -0.542 -4.105 1 95.5 73 ILE A CA 1
ATOM 593 C C . ILE A 1 73 ? 8.383 -0.261 -4.465 1 95.5 73 ILE A C 1
ATOM 595 O O . ILE A 1 73 ? 9.055 0.522 -3.789 1 95.5 73 ILE A O 1
ATOM 599 N N . LYS A 1 74 ? 8.812 -0.753 -5.559 1 95.62 74 LYS A N 1
ATOM 600 C CA . LYS A 1 74 ? 10.227 -0.701 -5.926 1 95.62 74 LYS A CA 1
ATOM 601 C C . LYS A 1 74 ? 10.547 0.575 -6.699 1 95.62 74 LYS A C 1
ATOM 603 O O . LYS A 1 74 ? 11.711 0.889 -6.934 1 95.62 74 LYS A O 1
ATOM 608 N N . TYR A 1 75 ? 9.539 1.241 -7.141 1 97.44 75 TYR A N 1
ATOM 609 C CA . TYR A 1 75 ? 9.758 2.414 -7.984 1 97.44 75 TYR A CA 1
ATOM 610 C C . TYR A 1 75 ? 10.719 3.395 -7.312 1 97.44 75 TYR A C 1
ATOM 612 O O . TYR A 1 75 ? 10.531 3.748 -6.145 1 97.44 75 TYR A O 1
ATOM 620 N N . GLU A 1 76 ? 11.68 3.758 -8.008 1 96.25 76 GLU A N 1
ATOM 621 C CA . GLU A 1 76 ? 12.641 4.77 -7.57 1 96.25 76 GLU A CA 1
ATOM 622 C C . GLU A 1 76 ? 12.594 6 -8.477 1 96.25 76 GLU A C 1
ATOM 624 O O . GLU A 1 76 ? 12.266 5.895 -9.656 1 96.25 76 GLU A O 1
ATOM 629 N N . TYR A 1 77 ? 12.984 7.031 -7.938 1 96.88 77 TYR A N 1
ATOM 630 C CA . TYR A 1 77 ? 13 8.273 -8.695 1 96.88 77 TYR A CA 1
ATOM 631 C C . TYR A 1 77 ? 13.938 8.172 -9.898 1 96.88 77 TYR A C 1
ATOM 633 O O . TYR A 1 77 ? 15.117 7.855 -9.742 1 96.88 77 TYR A O 1
ATOM 641 N N . ASN A 1 78 ? 13.367 8.383 -11.055 1 97.25 78 ASN A N 1
ATOM 642 C CA . ASN A 1 78 ? 14.164 8.438 -12.281 1 97.25 78 ASN A CA 1
ATOM 643 C C . ASN A 1 78 ? 14.719 9.828 -12.523 1 97.25 78 ASN A C 1
ATOM 645 O O . ASN A 1 78 ? 14 10.727 -12.961 1 97.25 78 ASN A O 1
ATOM 649 N N . LYS A 1 79 ? 15.953 10.023 -12.32 1 94.5 79 LYS A N 1
ATOM 650 C CA . LYS A 1 79 ? 16.609 11.328 -12.383 1 94.5 79 LYS A CA 1
ATOM 651 C C . LYS A 1 79 ? 16.688 11.844 -13.812 1 94.5 79 LYS A C 1
ATOM 653 O O . LYS A 1 79 ? 16.953 13.023 -14.047 1 94.5 79 LYS A O 1
ATOM 658 N N . SER A 1 80 ? 16.5 10.969 -14.711 1 95.44 80 SER A N 1
ATOM 659 C CA . SER A 1 80 ? 16.625 11.336 -16.109 1 95.44 80 SER A CA 1
ATOM 660 C C . SER A 1 80 ? 15.391 12.086 -16.609 1 95.44 80 SER A C 1
ATOM 662 O O . SER A 1 80 ? 15.391 12.633 -17.703 1 95.44 80 SER A O 1
ATOM 664 N N . VAL A 1 81 ? 14.344 12.094 -15.836 1 95.12 81 VAL A N 1
ATOM 665 C CA . VAL A 1 81 ? 13.109 12.781 -16.203 1 95.12 81 VAL A CA 1
ATOM 666 C C . VAL A 1 81 ? 12.703 13.758 -15.102 1 95.12 81 VAL A C 1
ATOM 668 O O . VAL A 1 81 ? 13.25 13.711 -14 1 95.12 81 VAL A O 1
ATOM 671 N N . ASP A 1 82 ? 11.727 14.609 -15.398 1 93.5 82 ASP A N 1
ATOM 672 C CA . ASP A 1 82 ? 11.305 15.617 -14.43 1 93.5 82 ASP A CA 1
ATOM 673 C C . ASP A 1 82 ? 10.398 15.016 -13.367 1 93.5 82 ASP A C 1
ATOM 675 O O . ASP A 1 82 ? 9.984 13.859 -13.477 1 93.5 82 ASP A O 1
ATOM 679 N N . VAL A 1 83 ? 10.102 15.719 -12.367 1 95.62 83 VAL A N 1
ATOM 680 C CA . VAL A 1 83 ? 9.344 15.266 -11.203 1 95.62 83 VAL A CA 1
ATOM 681 C C . VAL A 1 83 ? 7.93 14.883 -11.617 1 95.62 83 VAL A C 1
ATOM 683 O O . VAL A 1 83 ? 7.371 13.906 -11.117 1 95.62 83 VAL A O 1
ATOM 686 N N . MET A 1 84 ? 7.301 15.625 -12.547 1 96.06 84 MET A N 1
ATOM 687 C CA . MET A 1 84 ? 5.934 15.344 -12.977 1 96.06 84 MET A CA 1
ATOM 688 C C . MET A 1 84 ? 5.855 14.008 -13.703 1 96.06 84 MET A C 1
ATOM 690 O O . MET A 1 84 ? 4.859 13.289 -13.586 1 96.06 84 MET A O 1
ATOM 694 N N . THR A 1 85 ? 6.895 13.695 -14.453 1 97.44 85 THR A N 1
ATOM 695 C CA . THR A 1 85 ? 6.945 12.406 -15.141 1 97.44 85 THR A CA 1
ATOM 696 C C . THR A 1 85 ? 7.035 11.266 -14.133 1 97.44 85 THR A C 1
ATOM 698 O O . THR A 1 85 ? 6.387 10.234 -14.297 1 97.44 85 THR A O 1
ATOM 701 N N . ASN A 1 86 ? 7.867 11.445 -13.102 1 98 86 ASN A N 1
ATOM 702 C CA . ASN A 1 86 ? 7.938 10.469 -12.023 1 98 86 ASN A CA 1
ATOM 703 C C . ASN A 1 86 ? 6.582 10.281 -11.344 1 98 86 ASN A C 1
ATOM 705 O O . ASN A 1 86 ? 6.148 9.156 -11.117 1 98 86 ASN A O 1
ATOM 709 N N . ILE A 1 87 ? 5.895 11.359 -11.078 1 97.75 87 ILE A N 1
ATOM 710 C CA . ILE A 1 87 ? 4.594 11.32 -10.422 1 97.75 87 ILE A CA 1
ATOM 711 C C . ILE A 1 87 ? 3.584 10.609 -11.328 1 97.75 87 ILE A C 1
ATOM 713 O O . ILE A 1 87 ? 2.805 9.781 -10.859 1 97.75 87 ILE A O 1
ATOM 717 N N . ALA A 1 88 ? 3.619 10.898 -12.594 1 97.62 88 ALA A N 1
ATOM 718 C CA . ALA A 1 88 ? 2.713 10.281 -13.555 1 97.62 88 ALA A CA 1
ATOM 719 C C . ALA A 1 88 ? 2.922 8.773 -13.617 1 97.62 88 ALA A C 1
ATOM 721 O O . ALA A 1 88 ? 1.961 8.008 -13.742 1 97.62 88 ALA A O 1
ATOM 722 N N . ALA A 1 89 ? 4.16 8.383 -13.57 1 98.25 89 ALA A N 1
ATOM 723 C CA . ALA A 1 89 ? 4.469 6.961 -13.578 1 98.25 89 ALA A CA 1
ATOM 724 C C . ALA A 1 89 ? 3.83 6.254 -12.383 1 98.25 89 ALA A C 1
ATOM 726 O O . ALA A 1 89 ? 3.201 5.203 -12.539 1 98.25 89 ALA A O 1
ATOM 727 N N . LEU A 1 90 ? 3.947 6.844 -11.211 1 98.5 90 LEU A N 1
ATOM 728 C CA . LEU A 1 90 ? 3.373 6.273 -9.992 1 98.5 90 LEU A CA 1
ATOM 729 C C . LEU A 1 90 ? 1.85 6.289 -10.055 1 98.5 90 LEU A C 1
ATOM 731 O O . LEU A 1 90 ? 1.196 5.332 -9.633 1 98.5 90 LEU A O 1
ATOM 735 N N . GLN A 1 91 ? 1.312 7.355 -10.594 1 97.81 91 GLN A N 1
ATOM 736 C CA . GLN A 1 91 ? -0.138 7.441 -10.742 1 97.81 91 GLN A CA 1
ATOM 737 C C . GLN A 1 91 ? -0.658 6.371 -11.695 1 97.81 91 GLN A C 1
ATOM 739 O O . GLN A 1 91 ? -1.732 5.809 -11.484 1 97.81 91 GLN A O 1
ATOM 744 N N . THR A 1 92 ? 0.1 6.191 -12.758 1 98.25 92 THR A N 1
ATOM 745 C CA . THR A 1 92 ? -0.273 5.156 -13.719 1 98.25 92 THR A CA 1
ATOM 746 C C . THR A 1 92 ? -0.281 3.781 -13.062 1 98.25 92 THR A C 1
ATOM 748 O O . THR A 1 92 ? -1.22 3.006 -13.242 1 98.25 92 THR A O 1
ATOM 751 N N . LEU A 1 93 ? 0.742 3.525 -12.273 1 98.25 93 LEU A N 1
ATOM 752 C CA . LEU A 1 93 ? 0.797 2.262 -11.547 1 98.25 93 LEU A CA 1
ATOM 753 C C . LEU A 1 93 ? -0.39 2.129 -10.602 1 98.25 93 LEU A C 1
ATOM 755 O O . LEU A 1 93 ? -1.055 1.092 -10.57 1 98.25 93 LEU A O 1
ATOM 759 N N . ALA A 1 94 ? -0.717 3.184 -9.852 1 97.44 94 ALA A N 1
ATOM 760 C CA . ALA A 1 94 ? -1.846 3.178 -8.922 1 97.44 94 ALA A CA 1
ATOM 761 C C . ALA A 1 94 ? -3.162 2.947 -9.656 1 97.44 94 ALA A C 1
ATOM 763 O O . ALA A 1 94 ? -4.012 2.178 -9.203 1 97.44 94 ALA A O 1
ATOM 764 N N . PHE A 1 95 ? -3.289 3.584 -10.758 1 96.81 95 PHE A N 1
ATOM 765 C CA . PHE A 1 95 ? -4.492 3.457 -11.57 1 96.81 95 PHE A CA 1
ATOM 766 C C . PHE A 1 95 ? -4.676 2.021 -12.047 1 96.81 95 PHE A C 1
ATOM 768 O O . PHE A 1 95 ? -5.777 1.473 -11.969 1 96.81 95 PHE A O 1
ATOM 775 N N . ARG A 1 96 ? -3.598 1.448 -12.531 1 97.25 96 ARG A N 1
ATOM 776 C CA . ARG A 1 96 ? -3.641 0.071 -13.008 1 97.25 96 ARG A CA 1
ATOM 777 C C . ARG A 1 96 ? -3.967 -0.894 -11.875 1 97.25 96 ARG A C 1
ATOM 779 O O . ARG A 1 96 ? -4.723 -1.85 -12.062 1 97.25 96 ARG A O 1
ATOM 786 N N . MET A 1 97 ? -3.434 -0.645 -10.703 1 97 97 MET A N 1
ATOM 787 C CA . MET A 1 97 ? -3.744 -1.451 -9.531 1 97 97 MET A CA 1
ATOM 788 C C . MET A 1 97 ? -5.219 -1.33 -9.156 1 97 97 MET A C 1
ATOM 790 O O . MET A 1 97 ? -5.883 -2.334 -8.898 1 97 97 MET A O 1
ATOM 794 N N . ASN A 1 98 ? -5.723 -0.125 -9.203 1 94.56 98 ASN A N 1
ATOM 795 C CA . ASN A 1 98 ? -7.121 0.125 -8.883 1 94.56 98 ASN A CA 1
ATOM 796 C C . ASN A 1 98 ? -8.062 -0.587 -9.852 1 94.56 98 ASN A C 1
ATOM 798 O O . ASN A 1 98 ? -9.102 -1.102 -9.445 1 94.56 98 ASN A O 1
ATOM 802 N N . ASN A 1 99 ? -7.625 -0.577 -11.07 1 93.56 99 ASN A N 1
ATOM 803 C CA . ASN A 1 99 ? -8.43 -1.235 -12.094 1 93.56 99 ASN A CA 1
ATOM 804 C C . ASN A 1 99 ? -8.508 -2.74 -11.859 1 93.56 99 ASN A C 1
ATOM 806 O O . ASN A 1 99 ? -9.422 -3.4 -12.352 1 93.56 99 ASN A O 1
ATOM 810 N N . LEU A 1 100 ? -7.57 -3.289 -11.125 1 93.25 100 LEU A N 1
ATOM 811 C CA . LEU A 1 100 ? -7.57 -4.703 -10.773 1 93.25 100 LEU A CA 1
ATOM 812 C C . LEU A 1 100 ? -8.133 -4.91 -9.367 1 93.25 100 LEU A C 1
ATOM 814 O O . LEU A 1 100 ? -7.863 -5.934 -8.734 1 93.25 100 LEU A O 1
ATOM 818 N N . LYS A 1 101 ? -8.766 -3.893 -8.844 1 91.25 101 LYS A N 1
ATOM 819 C CA . LYS A 1 101 ? -9.5 -3.916 -7.582 1 91.25 101 LYS A CA 1
ATOM 820 C C . LYS A 1 101 ? -8.547 -3.941 -6.391 1 91.25 101 LYS A C 1
ATOM 822 O O . LYS A 1 101 ? -8.852 -4.539 -5.355 1 91.25 101 LYS A O 1
ATOM 827 N N . HIS A 1 102 ? -7.367 -3.52 -6.594 1 93.62 102 HIS A N 1
ATOM 828 C CA . HIS A 1 102 ? -6.457 -3.201 -5.5 1 93.62 102 HIS A CA 1
ATOM 829 C C . HIS A 1 102 ? -6.383 -1.697 -5.266 1 93.62 102 HIS A C 1
ATOM 831 O O . HIS A 1 102 ? -5.605 -0.999 -5.918 1 93.62 102 HIS A O 1
ATOM 837 N N . THR A 1 103 ? -7.047 -1.293 -4.281 1 93.19 103 THR A N 1
ATOM 838 C CA . THR A 1 103 ? -7.195 0.143 -4.07 1 93.19 103 THR A CA 1
ATOM 839 C C . THR A 1 103 ? -5.918 0.739 -3.482 1 93.19 103 THR A C 1
ATOM 841 O O . THR A 1 103 ? -5.422 0.268 -2.457 1 93.19 103 THR A O 1
ATOM 844 N N . VAL A 1 104 ? -5.375 1.683 -4.164 1 95.38 104 VAL A N 1
ATOM 845 C CA . VAL A 1 104 ? -4.301 2.523 -3.646 1 95.38 104 VAL A CA 1
ATOM 846 C C . VAL A 1 104 ? -4.875 3.85 -3.154 1 95.38 104 VAL A C 1
ATOM 848 O O . VAL A 1 104 ? -5.309 4.68 -3.957 1 95.38 104 VAL A O 1
ATOM 851 N N . TYR A 1 105 ? -4.828 4.066 -1.896 1 93.06 105 TYR A N 1
ATOM 852 C CA . TYR A 1 105 ? -5.344 5.301 -1.32 1 93.06 105 TYR A CA 1
ATOM 853 C C . TYR A 1 105 ? -4.445 6.484 -1.671 1 93.06 105 TYR A C 1
ATOM 855 O O . TYR A 1 105 ? -3.232 6.324 -1.835 1 93.06 105 TYR A O 1
ATOM 863 N N . ASP A 1 106 ? -5.043 7.633 -1.668 1 93.75 106 ASP A N 1
ATOM 864 C CA . ASP A 1 106 ? -4.312 8.852 -2.01 1 93.75 106 ASP A CA 1
ATOM 865 C C . ASP A 1 106 ? -3.129 9.062 -1.067 1 93.75 106 ASP A C 1
ATOM 867 O O . ASP A 1 106 ? -2.045 9.453 -1.503 1 93.75 106 ASP A O 1
ATOM 871 N N . ILE A 1 107 ? -3.344 8.766 0.163 1 93.88 107 ILE A N 1
ATOM 872 C CA . ILE A 1 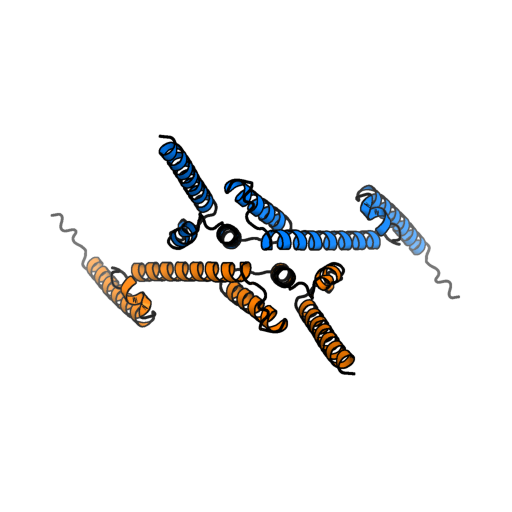107 ? -2.303 8.992 1.158 1 93.88 107 ILE A CA 1
ATOM 873 C C . ILE A 1 107 ? -1.104 8.094 0.871 1 93.88 107 ILE A C 1
ATOM 875 O O . ILE A 1 107 ? 0.046 8.508 1.039 1 93.88 107 ILE A O 1
ATOM 879 N N . MET A 1 108 ? -1.333 6.863 0.438 1 95.56 108 MET A N 1
ATOM 880 C CA . MET A 1 108 ? -0.257 5.941 0.082 1 95.56 108 MET A CA 1
ATOM 881 C C . MET A 1 108 ? 0.514 6.449 -1.132 1 95.56 108 MET A C 1
ATOM 883 O O . MET A 1 108 ? 1.746 6.445 -1.137 1 95.56 108 MET A O 1
ATOM 887 N N . LEU A 1 109 ? -0.226 6.828 -2.121 1 97.5 109 LEU A N 1
ATOM 888 C CA . LEU A 1 109 ? 0.399 7.348 -3.334 1 97.5 109 LEU A CA 1
ATOM 889 C C . LEU A 1 109 ? 1.229 8.586 -3.029 1 97.5 109 LEU A C 1
ATOM 891 O O . LEU A 1 109 ? 2.385 8.688 -3.447 1 97.5 109 LEU A O 1
ATOM 895 N N . MET A 1 110 ? 0.674 9.523 -2.277 1 97.31 110 MET A N 1
ATOM 896 C CA . MET A 1 110 ? 1.386 10.75 -1.933 1 97.31 110 MET A CA 1
ATOM 897 C C . MET A 1 110 ? 2.617 10.445 -1.086 1 97.31 110 MET A C 1
ATOM 899 O O . MET A 1 110 ? 3.68 11.039 -1.296 1 97.31 110 MET A O 1
ATOM 903 N N . THR A 1 111 ? 2.469 9.555 -0.16 1 95.56 111 THR A N 1
ATOM 904 C CA . THR A 1 111 ? 3.598 9.172 0.68 1 95.56 111 THR A CA 1
ATOM 905 C C . THR A 1 111 ? 4.695 8.516 -0.156 1 95.56 111 THR A C 1
ATOM 907 O O . THR A 1 111 ? 5.879 8.797 0.04 1 95.56 111 THR A O 1
ATOM 910 N N . LYS A 1 112 ? 4.324 7.621 -1.089 1 97.31 112 LYS A N 1
ATOM 911 C CA . LYS A 1 112 ? 5.293 7.008 -1.995 1 97.31 112 LYS A CA 1
ATOM 912 C C . LYS A 1 112 ? 6.039 8.07 -2.801 1 97.31 112 LYS A C 1
ATOM 914 O O . LYS A 1 112 ? 7.266 8.023 -2.908 1 97.31 112 LYS A O 1
ATOM 919 N N . ILE A 1 113 ? 5.312 9.008 -3.318 1 97.62 113 ILE A N 1
ATOM 920 C CA . ILE A 1 113 ? 5.914 10.094 -4.074 1 97.62 113 ILE A CA 1
ATOM 921 C C . ILE A 1 113 ? 6.953 10.812 -3.209 1 97.62 113 ILE A C 1
ATOM 923 O O . ILE A 1 113 ? 8.094 11.016 -3.635 1 97.62 113 ILE A O 1
ATOM 927 N N . LEU A 1 114 ? 6.617 11.102 -2.016 1 96 114 LEU A N 1
ATOM 928 C CA . LEU A 1 114 ? 7.484 11.844 -1.105 1 96 114 LEU A CA 1
ATOM 929 C C . LEU A 1 114 ? 8.719 11.023 -0.737 1 96 114 LEU A C 1
ATOM 931 O O . LEU A 1 114 ? 9.805 11.578 -0.559 1 96 114 LEU A O 1
ATOM 935 N N . THR A 1 115 ? 8.531 9.75 -0.667 1 94 115 THR A N 1
ATOM 936 C CA . THR A 1 115 ? 9.594 8.852 -0.227 1 94 115 THR A CA 1
ATOM 937 C C . THR A 1 115 ? 10.664 8.711 -1.307 1 94 115 THR A C 1
ATOM 939 O O . THR A 1 115 ? 11.828 8.477 -1 1 94 115 THR A O 1
ATOM 942 N N . ILE A 1 116 ? 10.32 8.891 -2.521 1 94.62 116 ILE A N 1
ATOM 943 C CA . ILE A 1 116 ? 11.273 8.609 -3.588 1 94.62 116 ILE A CA 1
ATOM 944 C C . ILE A 1 116 ? 11.977 9.898 -4.012 1 94.62 116 ILE A C 1
ATOM 946 O O . ILE A 1 116 ? 12.914 9.867 -4.809 1 94.62 116 ILE A O 1
ATOM 950 N N . LEU A 1 117 ? 11.57 11.023 -3.502 1 95.25 117 LEU A N 1
ATOM 951 C CA . LEU A 1 117 ? 12.141 12.305 -3.912 1 95.25 117 LEU A CA 1
ATOM 952 C C . LEU A 1 117 ? 13.641 12.352 -3.607 1 95.25 117 LEU A C 1
ATOM 954 O O . LEU A 1 117 ? 14.07 11.906 -2.543 1 95.25 117 LEU A O 1
ATOM 958 N N . PRO A 1 118 ? 14.328 12.891 -4.523 1 93.62 118 PRO A N 1
ATOM 959 C CA . PRO A 1 118 ? 15.766 13 -4.301 1 93.62 118 PRO A CA 1
ATOM 960 C C . PRO A 1 118 ? 16.125 14.078 -3.281 1 93.62 118 PRO A C 1
ATOM 962 O O . PRO A 1 118 ? 15.242 14.805 -2.811 1 93.62 118 PRO A O 1
ATOM 965 N N . ASP A 1 119 ? 17.391 14.297 -2.988 1 90.81 119 ASP A N 1
ATOM 966 C CA . ASP A 1 119 ? 17.906 15.109 -1.895 1 90.81 119 ASP A CA 1
ATOM 967 C C . ASP A 1 119 ? 17.609 16.594 -2.125 1 90.81 119 ASP A C 1
ATOM 969 O O . ASP A 1 119 ? 17.484 17.359 -1.171 1 90.81 119 ASP A O 1
ATOM 973 N N . HIS A 1 120 ? 17.594 16.953 -3.361 1 85.88 120 HIS A N 1
ATOM 974 C CA . HIS A 1 120 ? 17.375 18.375 -3.605 1 85.88 120 HIS A CA 1
ATOM 975 C C . HIS A 1 120 ? 15.969 18.797 -3.219 1 85.88 120 HIS A C 1
ATOM 977 O O . HIS A 1 120 ? 15.672 19.984 -3.143 1 85.88 120 HIS A O 1
ATOM 983 N N . PHE A 1 121 ? 15.125 17.766 -2.861 1 89.62 121 PHE A N 1
ATOM 984 C CA . PHE A 1 121 ? 13.797 18.031 -2.318 1 89.62 121 PHE A CA 1
ATOM 985 C C . PHE A 1 121 ? 13.781 17.844 -0.807 1 89.62 121 PHE A C 1
ATOM 987 O O . PHE A 1 121 ? 12.719 17.672 -0.206 1 89.62 121 PHE A O 1
ATOM 994 N N . LYS A 1 122 ? 14.797 17.734 -0.175 1 82.25 122 LYS A N 1
ATOM 995 C CA . LYS A 1 122 ? 14.93 17.344 1.227 1 82.25 122 LYS A CA 1
ATOM 996 C C . LYS A 1 122 ? 14.023 18.188 2.121 1 82.25 122 LYS A C 1
ATOM 998 O O . LYS A 1 122 ? 13.43 17.672 3.068 1 82.25 122 LYS A O 1
ATOM 1003 N N . HIS A 1 123 ? 13.906 19.484 1.795 1 88 123 HIS A N 1
ATOM 1004 C CA . HIS A 1 123 ? 13.117 20.375 2.648 1 88 123 HIS A CA 1
ATOM 1005 C C . HIS A 1 123 ? 11.633 20.281 2.316 1 88 123 HIS A C 1
ATOM 1007 O O . HIS A 1 123 ? 10.789 20.719 3.102 1 88 123 HIS A O 1
ATOM 1013 N N . PHE A 1 124 ? 11.344 19.766 1.166 1 93.44 124 PHE A N 1
ATOM 1014 C CA . PHE A 1 124 ? 9.953 19.703 0.723 1 93.44 124 PHE A CA 1
ATOM 1015 C C . PHE A 1 124 ? 9.125 18.828 1.658 1 93.44 124 PHE A C 1
ATOM 1017 O O . PHE A 1 12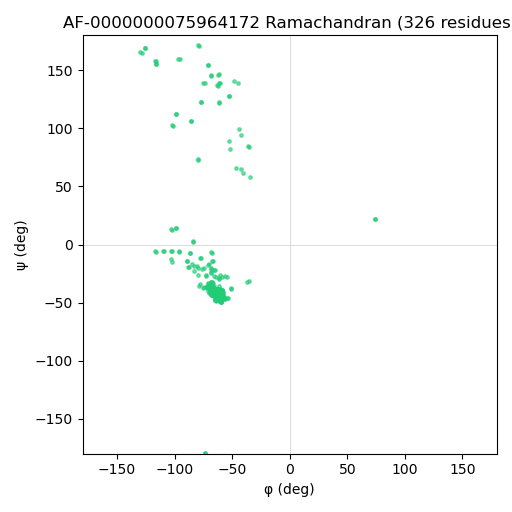4 ? 7.996 19.172 2.004 1 93.44 124 PHE A O 1
ATOM 1024 N N . GLY A 1 125 ? 9.633 17.656 2.055 1 89.69 125 GLY A N 1
ATOM 1025 C CA . GLY A 1 125 ? 8.914 16.734 2.924 1 89.69 125 GLY A CA 1
ATOM 1026 C C . GLY A 1 125 ? 8.453 17.375 4.219 1 89.69 125 GLY A C 1
ATOM 1027 O O . GLY A 1 125 ? 7.293 17.219 4.613 1 89.69 125 GLY A O 1
ATOM 1028 N N . SER A 1 126 ? 9.391 18.109 4.812 1 88.94 126 SER A N 1
ATOM 1029 C CA . SER A 1 126 ? 9.07 18.781 6.066 1 88.94 126 SER A CA 1
ATOM 1030 C C . SER A 1 126 ? 7.98 19.828 5.867 1 88.94 126 SER A C 1
ATOM 1032 O O . SER A 1 126 ? 7.059 19.938 6.68 1 88.94 126 SER A O 1
ATOM 1034 N N . ALA A 1 127 ? 8.094 20.609 4.82 1 92.56 127 ALA A N 1
ATOM 1035 C CA . ALA A 1 127 ? 7.078 21.609 4.496 1 92.56 127 ALA A CA 1
ATOM 1036 C C . ALA A 1 127 ? 5.723 20.953 4.246 1 92.56 127 ALA A C 1
ATOM 1038 O O . ALA A 1 127 ? 4.688 21.453 4.684 1 92.56 127 ALA A O 1
ATOM 1039 N N . TRP A 1 128 ? 5.738 19.812 3.602 1 93.75 128 TRP A N 1
ATOM 1040 C CA . TRP A 1 128 ? 4.508 19.094 3.305 1 93.75 128 TRP A CA 1
ATOM 1041 C C . TRP A 1 128 ? 3.848 18.594 4.586 1 93.75 128 TRP A C 1
ATOM 1043 O O . TRP A 1 128 ? 2.627 18.688 4.738 1 93.75 128 TRP A O 1
ATOM 1053 N N . ASP A 1 129 ? 4.652 18.141 5.512 1 88.12 129 ASP A N 1
ATOM 1054 C CA . ASP A 1 129 ? 4.156 17.625 6.785 1 88.12 129 ASP A CA 1
ATOM 1055 C C . ASP A 1 129 ? 3.416 18.703 7.562 1 88.12 129 ASP A C 1
ATOM 1057 O O . ASP A 1 129 ? 2.473 18.422 8.297 1 88.12 129 ASP A O 1
ATOM 1061 N N . SER A 1 130 ? 3.855 19.953 7.316 1 87.56 130 SER A N 1
ATOM 1062 C CA . SER A 1 130 ? 3.281 21.094 8.039 1 87.56 130 SER A CA 1
ATOM 1063 C C . SER A 1 130 ? 2.027 21.609 7.344 1 87.56 130 SER A C 1
ATOM 1065 O O . SER A 1 130 ? 1.339 22.484 7.871 1 87.56 130 SER A O 1
ATOM 1067 N N . THR A 1 131 ? 1.726 21.109 6.207 1 91.31 131 THR A N 1
ATOM 1068 C CA . THR A 1 131 ? 0.553 21.531 5.449 1 91.31 131 THR A CA 1
ATOM 1069 C C . THR A 1 131 ? -0.729 21.094 6.148 1 91.31 131 THR A C 1
ATOM 1071 O O . THR A 1 131 ? -0.786 20 6.719 1 91.31 131 THR A O 1
ATOM 1074 N N . ALA A 1 132 ? -1.696 21.938 6.008 1 88.44 132 ALA A N 1
ATOM 1075 C CA . ALA A 1 132 ? -2.998 21.625 6.586 1 88.44 132 ALA A CA 1
ATOM 1076 C C . ALA A 1 132 ? -3.576 20.359 5.957 1 88.44 132 ALA A C 1
ATOM 1078 O O . ALA A 1 132 ? -3.439 20.125 4.754 1 88.44 132 ALA A O 1
ATOM 1079 N N . GLU A 1 133 ? -4.301 19.594 6.746 1 86.25 133 GLU A N 1
ATOM 1080 C CA . GLU A 1 133 ? -4.809 18.297 6.328 1 86.25 133 GLU A CA 1
ATOM 1081 C C . GLU A 1 133 ? -5.734 18.422 5.121 1 86.25 133 GLU A C 1
ATOM 1083 O O . GLU A 1 133 ? -5.699 17.594 4.215 1 86.25 133 GLU A O 1
ATOM 1088 N N . ASP A 1 134 ? -6.594 19.422 5.168 1 87.94 134 ASP A N 1
ATOM 1089 C CA . ASP A 1 134 ? -7.566 19.609 4.094 1 87.94 134 ASP A CA 1
ATOM 1090 C C . ASP A 1 134 ? -6.875 20 2.789 1 87.94 134 ASP A C 1
ATOM 1092 O O . ASP A 1 134 ? -7.469 19.891 1.713 1 87.94 134 ASP A O 1
ATOM 1096 N N . LYS A 1 135 ? -5.633 20.391 2.859 1 93.75 135 LYS A N 1
ATOM 1097 C CA . LYS A 1 135 ? -4.875 20.781 1.679 1 93.75 135 LYS A CA 1
ATOM 1098 C C . LYS A 1 135 ? -3.92 19.688 1.234 1 93.75 135 LYS A C 1
ATOM 1100 O O . LYS A 1 135 ? -3.252 19.812 0.206 1 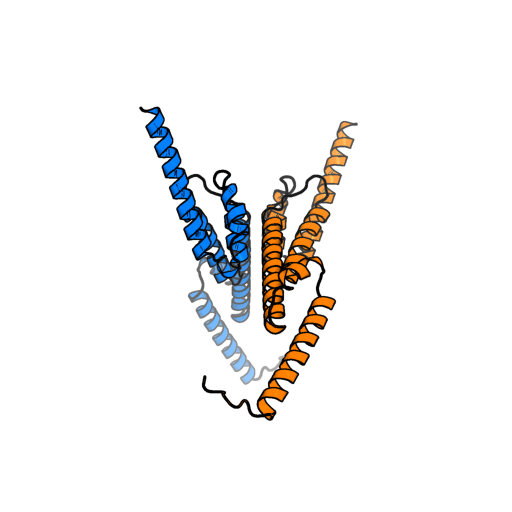93.75 135 LYS A O 1
ATOM 1105 N N . LYS A 1 136 ? -3.805 18.641 1.97 1 93.81 136 LYS A N 1
ATOM 1106 C CA . LYS A 1 136 ? -2.967 17.5 1.606 1 93.81 136 LYS A CA 1
ATOM 1107 C C . LYS A 1 136 ? -3.666 16.609 0.586 1 93.81 136 LYS A C 1
ATOM 1109 O O . LYS A 1 136 ? -4.117 15.516 0.919 1 93.81 136 LYS A O 1
ATOM 1114 N N . THR A 1 137 ? -3.734 17.094 -0.611 1 95.25 137 THR A N 1
ATOM 1115 C CA . THR A 1 137 ? -4.312 16.391 -1.75 1 95.25 137 THR A CA 1
ATOM 1116 C C . THR A 1 137 ? -3.254 16.125 -2.816 1 95.25 137 THR A C 1
ATOM 1118 O O . THR A 1 137 ? -2.219 16.797 -2.85 1 95.25 137 THR A O 1
ATOM 1121 N N . LEU A 1 138 ? -3.551 15.18 -3.59 1 95.88 138 LEU A N 1
ATOM 1122 C CA . LEU A 1 138 ? -2.629 14.852 -4.672 1 95.88 138 LEU A CA 1
ATOM 1123 C C . LEU A 1 138 ? -2.426 16.047 -5.59 1 95.88 138 LEU A C 1
ATOM 1125 O O . LEU A 1 138 ? -1.308 16.312 -6.039 1 95.88 138 LEU A O 1
ATOM 1129 N N . GLU A 1 139 ? -3.5 16.781 -5.883 1 96.38 139 GLU A N 1
ATOM 1130 C CA . GLU A 1 139 ? -3.438 17.969 -6.738 1 96.38 139 GLU A CA 1
ATOM 1131 C C . GLU A 1 139 ? -2.506 19.016 -6.152 1 96.38 139 GLU A C 1
ATOM 1133 O O . GLU A 1 139 ? -1.661 19.578 -6.859 1 96.38 139 GLU A O 1
ATOM 1138 N N . ASN A 1 140 ? -2.625 19.312 -4.898 1 97.56 140 ASN A N 1
ATOM 1139 C CA . ASN A 1 140 ? -1.777 20.297 -4.234 1 97.56 140 ASN A CA 1
ATOM 1140 C C . ASN A 1 140 ? -0.324 19.828 -4.168 1 97.56 140 ASN A C 1
ATOM 1142 O O . ASN A 1 140 ? 0.595 20.641 -4.352 1 97.56 140 ASN A O 1
ATOM 1146 N N . LEU A 1 141 ? -0.107 18.547 -3.871 1 97.31 141 LEU A N 1
ATOM 1147 C CA . LEU A 1 141 ? 1.237 17.984 -3.854 1 97.31 141 LEU A CA 1
ATOM 1148 C C . LEU A 1 141 ? 1.931 18.188 -5.195 1 97.31 141 LEU A C 1
ATOM 1150 O O . LEU A 1 141 ? 3.064 18.672 -5.25 1 97.31 141 LEU A O 1
ATOM 1154 N N . ARG A 1 142 ? 1.226 17.891 -6.262 1 96.31 142 ARG A N 1
ATOM 1155 C CA . ARG A 1 142 ? 1.749 18.047 -7.617 1 96.31 142 ARG A CA 1
ATOM 1156 C C . ARG A 1 142 ? 2.125 19.484 -7.895 1 96.31 142 ARG A C 1
ATOM 1158 O O . ARG A 1 142 ? 3.211 19.766 -8.406 1 96.31 142 ARG A O 1
ATOM 1165 N N . ALA A 1 143 ? 1.23 20.344 -7.598 1 96.69 143 ALA A N 1
ATOM 1166 C CA . ALA A 1 143 ? 1.433 21.766 -7.859 1 96.69 143 ALA A CA 1
ATOM 1167 C C . ALA A 1 143 ? 2.648 22.297 -7.102 1 96.69 143 ALA A C 1
ATOM 1169 O O . ALA A 1 143 ? 3.467 23.031 -7.664 1 96.69 143 ALA A O 1
ATOM 1170 N N . ARG A 1 144 ? 2.775 21.891 -5.867 1 96.25 144 ARG A N 1
ATOM 1171 C CA . ARG A 1 144 ? 3.869 22.391 -5.035 1 96.25 144 ARG A CA 1
ATOM 1172 C C . ARG A 1 144 ? 5.207 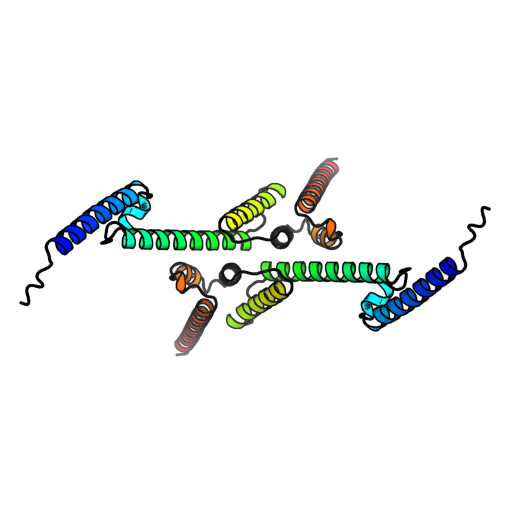21.812 -5.488 1 96.25 144 ARG A C 1
ATOM 1174 O O . ARG A 1 144 ? 6.227 22.5 -5.477 1 96.25 144 ARG A O 1
ATOM 1181 N N . LEU A 1 145 ? 5.188 20.562 -5.824 1 96.56 145 LEU A N 1
ATOM 1182 C CA . LEU A 1 145 ? 6.414 19.938 -6.312 1 96.56 145 LEU A CA 1
ATOM 1183 C C . LEU A 1 145 ? 6.871 20.578 -7.617 1 96.56 145 LEU A C 1
ATOM 1185 O O . LEU A 1 145 ? 8.07 20.781 -7.828 1 96.56 145 LEU A O 1
ATOM 1189 N N . LEU A 1 146 ? 5.926 20.875 -8.492 1 94.81 146 LEU A N 1
ATOM 1190 C CA . LEU A 1 146 ? 6.234 21.547 -9.75 1 94.81 146 LEU A CA 1
ATOM 1191 C C . LEU A 1 146 ? 6.859 22.906 -9.5 1 94.81 146 LEU A C 1
ATOM 1193 O O . LEU A 1 146 ? 7.844 23.281 -10.141 1 94.81 146 LEU A O 1
ATOM 1197 N N . LYS A 1 147 ? 6.293 23.625 -8.57 1 93.56 147 LYS A N 1
ATOM 1198 C CA . LYS A 1 147 ? 6.809 24.938 -8.211 1 93.56 147 LYS A CA 1
ATOM 1199 C C . LYS A 1 147 ? 8.227 24.844 -7.664 1 93.56 147 LYS A C 1
ATOM 1201 O O . LYS A 1 147 ? 9.094 25.656 -8.016 1 93.56 147 LYS A O 1
ATOM 1206 N N . ASP A 1 148 ? 8.461 23.875 -6.824 1 92.12 148 ASP A N 1
ATOM 1207 C CA . ASP A 1 148 ? 9.773 23.688 -6.223 1 92.12 148 ASP A CA 1
ATOM 1208 C C . ASP A 1 148 ? 10.82 23.328 -7.285 1 92.12 148 ASP A C 1
ATOM 1210 O O . ASP A 1 148 ? 11.953 23.812 -7.23 1 92.12 148 ASP A O 1
ATOM 1214 N N . GLU A 1 149 ? 10.508 22.5 -8.156 1 89.75 149 GLU A N 1
ATOM 1215 C CA . GLU A 1 149 ? 11.414 22.125 -9.234 1 89.75 149 GLU A CA 1
ATOM 1216 C C . GLU A 1 149 ? 11.773 23.328 -10.102 1 89.75 149 GLU A C 1
ATOM 1218 O O . GLU A 1 149 ? 12.922 23.469 -10.531 1 89.75 149 GLU A O 1
ATOM 1223 N N . GLU A 1 150 ? 10.789 24.156 -10.367 1 89.25 150 GLU A N 1
ATOM 1224 C CA . GLU A 1 150 ? 11.016 25.359 -11.148 1 89.25 150 GLU A CA 1
ATOM 1225 C C . GLU A 1 150 ? 11.984 26.312 -10.43 1 89.25 150 GLU A C 1
ATOM 1227 O O . GLU A 1 150 ? 12.844 26.922 -11.062 1 89.25 150 GLU A O 1
ATOM 1232 N N . LYS A 1 151 ? 11.844 26.391 -9.188 1 87.25 151 LYS A N 1
ATOM 1233 C CA . LYS A 1 151 ? 12.734 27.219 -8.383 1 87.25 151 LYS A CA 1
ATOM 1234 C C . LYS A 1 151 ? 14.172 26.703 -8.445 1 87.25 151 LYS A C 1
ATOM 1236 O O . LYS A 1 151 ? 15.117 27.484 -8.523 1 87.25 151 LYS A O 1
ATOM 1241 N N . LEU A 1 152 ? 14.352 25.422 -8.352 1 82.75 152 LEU A N 1
ATOM 1242 C CA . LEU A 1 152 ? 15.664 24.797 -8.398 1 82.75 152 LEU A CA 1
ATOM 1243 C C . LEU A 1 152 ? 16.328 25.016 -9.758 1 82.75 152 LEU A C 1
ATOM 1245 O O . LEU A 1 152 ? 17.531 25.266 -9.828 1 82.75 152 LEU A O 1
ATOM 1249 N N . LYS A 1 153 ? 15.602 24.953 -10.797 1 81.31 153 LYS A N 1
ATOM 1250 C CA . LYS A 1 153 ? 16.125 25.172 -12.148 1 81.31 153 LYS A CA 1
ATOM 1251 C C . LYS A 1 153 ? 16.562 26.625 -12.336 1 81.31 153 LYS A C 1
ATOM 1253 O O . LYS A 1 153 ? 17.578 26.891 -12.969 1 81.31 153 LYS A O 1
ATOM 1258 N N . ASN A 1 154 ? 15.758 27.406 -11.75 1 82.44 154 ASN A N 1
ATOM 1259 C CA . ASN A 1 154 ? 16.062 28.812 -11.875 1 82.44 154 ASN A CA 1
ATOM 1260 C C . ASN A 1 154 ? 17.297 29.203 -11.062 1 82.44 154 ASN A C 1
ATOM 1262 O O . ASN A 1 154 ? 18.078 30.062 -11.477 1 82.44 154 ASN A O 1
ATOM 1266 N N . ASN A 1 155 ? 17.453 28.547 -9.977 1 78.12 155 ASN A N 1
ATOM 1267 C CA . ASN A 1 155 ? 18.625 28.797 -9.148 1 78.12 155 ASN A CA 1
ATOM 1268 C C . ASN A 1 155 ? 19.891 28.219 -9.781 1 78.12 155 ASN A C 1
ATOM 1270 O O . ASN A 1 155 ? 20.984 28.797 -9.648 1 78.12 155 ASN A O 1
ATOM 1274 N N . SER A 1 156 ? 19.781 27.109 -10.406 1 71.5 156 SER A N 1
ATOM 1275 C CA . SER A 1 156 ? 20.938 26.516 -11.078 1 71.5 156 SER A CA 1
ATOM 1276 C C . SER A 1 156 ? 21.344 27.328 -12.297 1 71.5 156 SER A C 1
ATOM 1278 O O . SER A 1 156 ? 22.531 27.469 -12.586 1 71.5 156 SER A O 1
ATOM 1280 N N . GLN A 1 157 ? 20.375 27.828 -13 1 67.88 157 GLN A N 1
ATOM 1281 C CA . GLN A 1 157 ? 20.672 28.656 -14.164 1 67.88 157 GLN A CA 1
ATOM 1282 C C . GLN A 1 157 ? 21.266 30 -13.734 1 67.88 157 GLN A C 1
ATOM 1284 O O . GLN A 1 157 ? 22.172 30.516 -14.398 1 67.88 157 GLN A O 1
ATOM 1289 N N . SER A 1 158 ? 20.75 30.438 -12.664 1 64.19 158 SER A N 1
ATOM 1290 C CA . SER A 1 158 ? 21.297 31.703 -12.18 1 64.19 158 SER A CA 1
ATOM 1291 C C . SER A 1 158 ? 22.719 31.531 -11.688 1 64.19 158 SER A C 1
ATOM 1293 O O . SER A 1 158 ? 23.547 32.438 -11.828 1 64.19 158 SER A O 1
ATOM 1295 N N . GLN A 1 159 ? 23.016 30.469 -11.133 1 60.84 159 GLN A N 1
ATOM 1296 C CA . GLN A 1 159 ? 24.375 30.234 -10.688 1 60.84 159 GLN A CA 1
ATOM 1297 C C . GLN A 1 159 ? 25.328 30.078 -11.875 1 60.84 159 GLN A C 1
ATOM 1299 O O . GLN A 1 159 ? 26.469 30.547 -11.836 1 60.84 159 GLN A O 1
ATOM 1304 N N . ASP A 1 160 ? 24.859 29.344 -12.852 1 60.66 160 ASP A N 1
ATOM 1305 C CA . ASP A 1 160 ? 25.672 29.203 -14.047 1 60.66 160 ASP A CA 1
ATOM 1306 C C . ASP A 1 160 ? 25.891 30.562 -14.727 1 60.66 160 ASP A C 1
ATOM 1308 O O . ASP A 1 160 ? 26.969 30.828 -15.25 1 60.66 160 ASP A O 1
ATOM 1312 N N . GLU A 1 161 ? 24.938 31.359 -14.75 1 56.91 161 GLU A N 1
ATOM 1313 C CA . GLU A 1 161 ? 25.062 32.688 -15.336 1 56.91 161 GLU A CA 1
ATOM 1314 C C . GLU A 1 161 ? 25.938 33.594 -14.484 1 56.91 161 GLU A C 1
ATOM 1316 O O . GLU A 1 161 ? 26.672 34.438 -15.008 1 56.91 161 GLU A O 1
ATOM 1321 N N . LYS A 1 162 ? 25.953 33.5 -13.273 1 60.75 162 LYS A N 1
ATOM 1322 C CA . LYS A 1 162 ? 26.828 34.312 -12.438 1 60.75 162 LYS A CA 1
ATOM 1323 C C . LYS A 1 162 ? 28.297 33.938 -12.633 1 60.75 162 LYS A C 1
ATOM 1325 O O . LYS A 1 162 ? 29.188 34.75 -12.398 1 60.75 162 LYS A O 1
ATOM 1330 N N . VAL A 1 163 ? 28.516 32.75 -12.836 1 60.72 163 VAL A N 1
ATOM 1331 C CA . VAL A 1 163 ? 29.906 32.344 -13.008 1 60.72 163 VAL A CA 1
ATOM 1332 C C . VAL A 1 163 ? 30.406 32.781 -14.383 1 60.72 163 VAL A C 1
ATOM 1334 O O . VAL A 1 163 ? 31.609 32.719 -14.656 1 60.72 163 VAL A O 1
ATOM 1337 N N . ALA A 1 164 ? 29.609 33.031 -15.289 1 63.75 164 ALA A N 1
ATOM 1338 C CA . ALA A 1 164 ? 30.016 33.406 -16.641 1 63.75 164 ALA A CA 1
ATOM 1339 C C . ALA A 1 164 ? 30.406 34.875 -16.703 1 63.75 164 ALA A C 1
ATOM 1341 O O . ALA A 1 164 ? 31.094 35.312 -17.625 1 63.75 164 ALA A O 1
ATOM 1342 N N . PHE A 1 165 ? 29.75 35.5 -15.742 1 53.81 165 PHE A N 1
ATOM 1343 C CA . PHE A 1 165 ? 30.219 36.875 -15.766 1 53.81 165 PHE A CA 1
ATOM 1344 C C . PHE A 1 165 ? 31.453 37.062 -14.891 1 53.81 165 PHE A C 1
ATOM 1346 O O . PHE A 1 165 ? 31.594 36.406 -13.859 1 53.81 165 PHE A O 1
ATOM 1353 N N . MET B 1 1 ? -31.281 52.969 20.906 1 38 1 MET B N 1
ATOM 1354 C CA . MET B 1 1 ? -30.984 51.906 21.875 1 38 1 MET B CA 1
ATOM 1355 C C . MET B 1 1 ? -32.188 50.969 22.031 1 38 1 MET B C 1
ATOM 1357 O O . MET B 1 1 ? -33.125 51.281 22.781 1 38 1 MET B O 1
ATOM 1361 N N . GLU B 1 2 ? -32.719 50.469 20.984 1 42.69 2 GLU B N 1
ATOM 1362 C CA . GLU B 1 2 ? -33.906 49.594 21 1 42.69 2 GLU B CA 1
ATOM 1363 C C . GLU B 1 2 ? -33.719 48.438 21.984 1 42.69 2 GLU B C 1
ATOM 1365 O O . GLU B 1 2 ? -32.812 47.625 21.859 1 42.69 2 GLU B O 1
ATOM 1370 N N . GLN B 1 3 ? -33.969 48.656 23.281 1 44.94 3 GLN B N 1
ATOM 1371 C CA . GLN B 1 3 ? -34.062 47.656 24.344 1 44.94 3 GLN B CA 1
ATOM 1372 C C . GLN B 1 3 ? -34.844 46.438 23.875 1 44.94 3 GLN B C 1
ATOM 1374 O O . GLN B 1 3 ? -36.062 46.531 23.656 1 44.94 3 GLN B O 1
ATOM 1379 N N . VAL B 1 4 ? -34.438 45.656 22.938 1 51.72 4 VAL B N 1
ATOM 1380 C CA . VAL B 1 4 ? -35.094 44.344 22.734 1 51.72 4 VAL B CA 1
ATOM 1381 C C . VAL B 1 4 ? -35.5 43.781 24.078 1 51.72 4 VAL B C 1
ATOM 1383 O O . VAL B 1 4 ? -34.656 43.562 24.969 1 51.72 4 VAL B O 1
ATOM 1386 N N . LEU B 1 5 ? -36.531 44.125 24.578 1 49.66 5 LEU B N 1
ATOM 1387 C CA . LEU B 1 5 ? -37.219 43.5 25.719 1 49.66 5 LEU B CA 1
ATOM 1388 C C . LEU B 1 5 ? -37.031 42 25.719 1 49.66 5 LEU B C 1
ATOM 1390 O O . LEU B 1 5 ? -37.719 41.281 24.953 1 49.66 5 LEU B O 1
ATOM 1394 N N . TRP B 1 6 ? -35.812 41.469 25.75 1 57.56 6 TRP B N 1
ATOM 1395 C CA . TRP B 1 6 ? -35.719 40.031 25.953 1 57.56 6 TRP B CA 1
ATOM 1396 C C . TRP B 1 6 ? -36.688 39.562 27.016 1 57.56 6 TRP B C 1
ATOM 1398 O O . TRP B 1 6 ? -36.75 40.125 28.125 1 57.56 6 TRP B O 1
ATOM 1408 N N . ASN B 1 7 ? -37.781 39.156 26.516 1 68.31 7 ASN B N 1
ATOM 1409 C CA . ASN B 1 7 ? -38.75 38.625 27.469 1 68.31 7 ASN B CA 1
ATOM 1410 C C . ASN B 1 7 ? -38.094 37.688 28.484 1 68.31 7 ASN B C 1
ATOM 1412 O O . ASN B 1 7 ? -37 37.188 28.234 1 68.31 7 ASN B O 1
ATOM 1416 N N . SER B 1 8 ? -38.531 37.812 29.766 1 74.19 8 SER B N 1
ATOM 1417 C CA . SER B 1 8 ? -38.094 37.062 30.922 1 74.19 8 SER B CA 1
ATOM 1418 C C . SER B 1 8 ? -37.812 35.594 30.547 1 74.19 8 SER B C 1
ATOM 1420 O O . SER B 1 8 ? -36.844 35 31.031 1 74.19 8 SER B O 1
ATOM 1422 N N . ALA B 1 9 ? -38.5 35.125 29.656 1 78.25 9 ALA B N 1
ATOM 1423 C CA . ALA B 1 9 ? -38.344 33.75 29.234 1 78.25 9 ALA B CA 1
ATOM 1424 C C . ALA B 1 9 ? -37.094 33.562 28.406 1 78.25 9 ALA B C 1
ATOM 1426 O O . ALA B 1 9 ? -36.375 32.562 28.547 1 78.25 9 ALA B O 1
ATOM 1427 N N . ASP B 1 10 ? -36.781 34.562 27.578 1 81.56 10 ASP B N 1
ATOM 1428 C CA . ASP B 1 10 ? -35.594 34.5 26.719 1 81.56 10 ASP B CA 1
ATOM 1429 C C . ASP B 1 10 ? -34.312 34.594 27.547 1 81.56 10 ASP B C 1
ATOM 1431 O O . ASP B 1 10 ? -33.344 33.906 27.25 1 81.56 10 ASP B O 1
ATOM 1435 N N . GLU B 1 11 ? -34.5 35.406 28.578 1 84.25 11 GLU B N 1
ATOM 1436 C CA . GLU B 1 11 ? -33.344 35.562 29.469 1 84.25 11 GLU B CA 1
ATOM 1437 C C . GLU B 1 11 ? -33.062 34.281 30.25 1 84.25 11 GLU B C 1
ATOM 1439 O O . GLU B 1 11 ? -31.891 33.906 30.438 1 84.25 11 GLU B O 1
ATOM 1444 N N . LYS B 1 12 ? -34.062 33.625 30.703 1 84.88 12 LYS B N 1
ATOM 1445 C CA . LYS B 1 12 ? -33.906 32.375 31.406 1 84.88 12 LYS B CA 1
ATOM 1446 C C . LYS B 1 12 ? -33.312 31.297 30.5 1 84.88 12 LYS B C 1
ATOM 1448 O O . LYS B 1 12 ? -32.438 30.547 30.922 1 84.88 12 LYS B O 1
ATOM 1453 N N . LYS B 1 13 ? -33.75 31.188 29.375 1 84.12 13 LYS B N 1
ATOM 1454 C CA . LYS B 1 13 ? -33.25 30.219 28.406 1 84.12 13 LYS B CA 1
ATOM 1455 C C . LYS B 1 13 ? -31.766 30.453 28.125 1 84.12 13 LYS B C 1
ATOM 1457 O O . LYS B 1 13 ? -30.984 29.5 28 1 84.12 13 LYS B O 1
ATOM 1462 N N . LYS B 1 14 ? -31.469 31.719 27.953 1 86.94 14 LYS B N 1
ATOM 1463 C CA . LYS B 1 14 ? -30.078 32.094 27.688 1 86.94 14 LYS B CA 1
ATOM 1464 C C . LYS B 1 14 ? -29.172 31.719 28.844 1 86.94 14 LYS B C 1
ATOM 1466 O O . LYS B 1 14 ? -28.078 31.188 28.641 1 86.94 14 LYS B O 1
ATOM 1471 N N . ARG B 1 15 ? -29.688 31.969 30 1 87.25 15 ARG B N 1
ATOM 1472 C CA . ARG B 1 15 ? -28.906 31.656 31.188 1 87.25 15 ARG B CA 1
ATOM 1473 C C . ARG B 1 15 ? -28.734 30.141 31.328 1 87.25 15 ARG B C 1
ATOM 1475 O O . ARG B 1 15 ? -27.641 29.672 31.703 1 87.25 15 ARG B O 1
ATOM 1482 N N . GLU B 1 16 ? -29.75 29.422 31.125 1 87.69 16 GLU B N 1
ATOM 1483 C CA . GLU B 1 16 ? -29.672 27.969 31.172 1 87.69 16 GLU B CA 1
ATOM 1484 C C . GLU B 1 16 ? -28.672 27.422 30.156 1 87.69 16 GLU B C 1
ATOM 1486 O O . GLU B 1 16 ? -27.922 26.5 30.453 1 87.69 16 GLU B O 1
ATOM 1491 N N . TRP B 1 17 ? -28.688 27.922 28.969 1 88.38 17 TRP B N 1
ATOM 1492 C CA . TRP B 1 17 ? -27.766 27.516 27.922 1 88.38 17 TRP B CA 1
ATOM 1493 C C . TRP B 1 17 ? -26.312 27.75 28.328 1 88.38 17 TRP B C 1
ATOM 1495 O O . TRP B 1 17 ? -25.453 26.891 28.141 1 88.38 17 TRP B O 1
ATOM 1505 N N . ILE B 1 18 ? -26.141 28.922 28.953 1 89.38 18 ILE B N 1
ATOM 1506 C CA . ILE B 1 18 ? -24.797 29.312 29.375 1 89.38 18 ILE B CA 1
ATOM 1507 C C . ILE B 1 18 ? -24.281 28.328 30.422 1 89.38 18 ILE B C 1
ATOM 1509 O O . ILE B 1 18 ? -23.125 27.906 30.359 1 89.38 18 ILE B O 1
ATOM 1513 N N . THR B 1 19 ? -25.172 28.062 31.344 1 90.44 19 THR B N 1
ATOM 1514 C CA . THR B 1 19 ? -24.781 27.141 32.406 1 90.44 19 THR B CA 1
ATOM 1515 C C . THR B 1 19 ? -24.484 25.75 31.844 1 90.44 19 THR B C 1
ATOM 1517 O O . THR B 1 19 ? -23.5 25.125 32.219 1 90.44 19 THR B O 1
ATOM 1520 N N . LYS B 1 20 ? -25.312 25.281 31.047 1 90.44 20 LYS B N 1
ATOM 1521 C CA . LYS B 1 20 ? -25.109 23.969 30.438 1 90.44 20 LYS B CA 1
ATOM 1522 C C . LYS B 1 20 ? -23.828 23.922 29.625 1 90.44 20 LYS B C 1
ATOM 1524 O O . LYS B 1 20 ? -23.094 22.938 29.641 1 90.44 20 LYS B O 1
ATOM 1529 N N . ASP B 1 21 ? -23.531 24.906 28.797 1 92.5 21 ASP B N 1
ATOM 1530 C CA . ASP B 1 21 ? -22.328 25.016 27.984 1 92.5 21 ASP B CA 1
ATOM 1531 C C . ASP B 1 21 ? -21.062 24.984 28.859 1 92.5 21 ASP B C 1
ATOM 1533 O O . ASP B 1 21 ? -20.094 24.328 28.531 1 92.5 21 ASP B O 1
ATOM 1537 N N . ALA B 1 22 ? -21.188 25.75 30.031 1 91.62 22 ALA B N 1
ATOM 1538 C CA . ALA B 1 22 ? -20.062 25.781 30.969 1 91.62 22 ALA B CA 1
ATOM 1539 C C . ALA B 1 22 ? -19.781 24.406 31.547 1 91.62 22 ALA B C 1
ATOM 1541 O O . ALA B 1 22 ? -18.625 23.984 31.656 1 91.62 22 ALA B O 1
ATOM 1542 N N . ASN B 1 23 ? -20.828 23.75 31.891 1 91.38 23 ASN B N 1
ATOM 1543 C CA . ASN B 1 23 ? -20.688 22.406 32.406 1 91.38 23 ASN B CA 1
ATOM 1544 C C . ASN B 1 23 ? -20.094 21.453 31.375 1 91.38 23 ASN B C 1
ATOM 1546 O O . ASN B 1 23 ? -19.234 20.625 31.703 1 91.38 23 ASN B O 1
ATOM 1550 N N . ALA B 1 24 ? -20.531 21.547 30.188 1 90.88 24 ALA B N 1
ATOM 1551 C CA . ALA B 1 24 ? -20.016 20.719 29.094 1 90.88 24 ALA B CA 1
ATOM 1552 C C . ALA B 1 24 ? -18.531 20.969 28.875 1 90.88 24 ALA B C 1
ATOM 1554 O O . ALA B 1 24 ? -17.766 20.031 28.672 1 90.88 24 ALA B O 1
ATOM 1555 N N . LYS B 1 25 ? -18.141 22.203 28.922 1 92.31 25 LYS B N 1
ATOM 1556 C CA . LYS B 1 25 ? -16.734 22.562 28.766 1 92.31 25 LYS B CA 1
ATOM 1557 C C . LYS B 1 25 ? -15.883 21.906 29.844 1 92.31 25 LYS B C 1
ATOM 1559 O O . LYS B 1 25 ? -14.805 21.391 29.547 1 92.31 25 LYS B O 1
ATOM 1564 N N . ILE B 1 26 ? -16.406 21.906 31.109 1 91.06 26 ILE B N 1
ATOM 1565 C CA . ILE B 1 26 ? -15.68 21.328 32.219 1 91.06 26 ILE B CA 1
ATOM 1566 C C . ILE B 1 26 ? -15.523 19.812 32.031 1 91.06 26 ILE B C 1
ATOM 1568 O O . ILE B 1 26 ? -14.445 19.266 32.25 1 91.06 26 ILE B O 1
ATOM 1572 N N . ILE B 1 27 ? -16.547 19.188 31.562 1 90.31 27 ILE B N 1
ATOM 1573 C CA . ILE B 1 27 ? -16.5 17.75 31.312 1 90.31 27 ILE B CA 1
ATOM 1574 C C . ILE B 1 27 ? -15.445 17.438 30.25 1 90.31 27 ILE B C 1
ATOM 1576 O O . ILE B 1 27 ? -14.633 16.531 30.422 1 90.31 27 ILE B O 1
ATOM 1580 N N . ILE B 1 28 ? -15.445 18.172 29.141 1 90.88 28 ILE B N 1
ATOM 1581 C CA . ILE B 1 28 ? -14.477 17.969 28.078 1 90.88 28 ILE B CA 1
ATOM 1582 C C . ILE B 1 28 ? -13.062 18.156 28.609 1 90.88 28 ILE B C 1
ATOM 1584 O O . ILE B 1 28 ? -12.203 17.297 28.422 1 90.88 28 ILE B O 1
ATOM 1588 N N . LEU B 1 29 ? -12.867 19.188 29.422 1 89.56 29 LEU B N 1
ATOM 1589 C CA . LEU B 1 29 ? -11.539 19.531 29.922 1 89.56 29 LEU B CA 1
ATOM 1590 C C . LEU B 1 29 ? -11.031 18.469 30.891 1 89.56 29 LEU B C 1
ATOM 1592 O O . LEU B 1 29 ? -9.828 18.219 30.969 1 89.56 29 LEU B O 1
ATOM 1596 N N . ARG B 1 30 ? -11.914 17.766 31.469 1 89.81 30 ARG B N 1
ATOM 1597 C CA . ARG B 1 30 ? -11.539 16.766 32.469 1 89.81 30 ARG B CA 1
ATOM 1598 C C . ARG B 1 30 ? -11.242 15.43 31.797 1 89.81 30 ARG B C 1
ATOM 1600 O O . ARG B 1 30 ? -10.539 14.586 32.344 1 89.81 30 ARG B O 1
ATOM 1607 N N . THR B 1 31 ? -11.711 15.289 30.656 1 87.56 31 THR B N 1
ATOM 1608 C CA . THR B 1 31 ? -11.648 13.977 30.016 1 87.56 31 THR B CA 1
ATOM 1609 C C . THR B 1 31 ? -10.523 13.922 28.984 1 87.56 31 THR B C 1
ATOM 1611 O O . THR B 1 31 ? -10.07 12.844 28.609 1 87.56 31 THR B O 1
ATOM 1614 N N . ILE B 1 32 ? -9.961 15.062 28.562 1 86.81 32 ILE B N 1
ATOM 1615 C CA . ILE B 1 32 ? -9.008 15.062 27.469 1 86.81 32 ILE B CA 1
ATOM 1616 C C . ILE B 1 32 ? -7.586 15.016 28 1 86.81 32 ILE B C 1
ATOM 1618 O O . ILE B 1 32 ? -7.352 15.305 29.188 1 86.81 32 ILE B O 1
ATOM 1622 N N . ASP B 1 33 ? -6.68 14.609 27.203 1 83.12 33 ASP B N 1
ATOM 1623 C CA . ASP B 1 33 ? -5.262 14.562 27.547 1 83.12 33 ASP B CA 1
ATOM 1624 C C . ASP B 1 33 ? -4.723 15.961 27.828 1 83.12 33 ASP B C 1
ATOM 1626 O O . ASP B 1 33 ? -5.02 16.906 27.109 1 83.12 33 ASP B O 1
ATOM 1630 N N . PRO B 1 34 ? -3.92 16.094 28.859 1 87 34 PRO B N 1
ATOM 1631 C CA . PRO B 1 34 ? -3.35 17.391 29.234 1 87 34 PRO B CA 1
ATOM 1632 C C . PRO B 1 34 ? -2.578 18.031 28.094 1 87 34 PRO B C 1
ATOM 1634 O O . PRO B 1 34 ? -2.516 19.266 28 1 87 34 PRO B O 1
ATOM 1637 N N . SER B 1 35 ? -2.072 17.25 27.25 1 81.12 35 SER B N 1
ATOM 1638 C CA . SER B 1 35 ? -1.236 17.766 26.172 1 81.12 35 SER B CA 1
ATOM 1639 C C . SER B 1 35 ? -2.053 18.578 25.188 1 81.12 35 SER B C 1
ATOM 1641 O O . SER B 1 35 ? -1.51 19.422 24.469 1 81.12 35 SER B O 1
ATOM 1643 N N . VAL B 1 36 ? -3.361 18.422 25.125 1 84.75 36 VAL B N 1
ATOM 1644 C CA . VAL B 1 36 ? -4.18 19.109 24.141 1 84.75 36 VAL B CA 1
ATOM 1645 C C . VAL B 1 36 ? -5.031 20.172 24.828 1 84.75 36 VAL B C 1
ATOM 1647 O O . VAL B 1 36 ? -5.676 20.984 24.156 1 84.75 36 VAL B O 1
ATOM 1650 N N . LYS B 1 37 ? -5.043 20.297 26.156 1 88 37 LYS B N 1
ATOM 1651 C CA . LYS B 1 37 ? -5.883 21.219 26.906 1 88 37 LYS B CA 1
ATOM 1652 C C . LYS B 1 37 ? -5.613 22.672 26.516 1 88 37 LYS B C 1
ATOM 1654 O O . LYS B 1 37 ? -6.547 23.453 26.328 1 88 37 LYS B O 1
ATOM 1659 N N . SER B 1 38 ? -4.312 22.969 26.406 1 87.06 38 SER B N 1
ATOM 1660 C CA . SER B 1 38 ? -3.922 24.344 26.094 1 87.06 38 SER B CA 1
ATOM 1661 C C . SER B 1 38 ? -4.496 24.781 24.75 1 87.06 38 SER B C 1
ATOM 1663 O O . SER B 1 38 ? -4.809 25.969 24.562 1 87.06 38 SER B O 1
ATOM 1665 N N . HIS B 1 39 ? -4.758 23.922 23.844 1 86.12 39 HIS B N 1
ATOM 1666 C CA . HIS B 1 39 ? -5.227 24.234 22.5 1 86.12 39 HIS B CA 1
ATOM 1667 C C . HIS B 1 39 ? -6.727 24.516 22.484 1 86.12 39 HIS B C 1
ATOM 1669 O O . HIS B 1 39 ? -7.227 25.203 21.594 1 86.12 39 HIS B O 1
ATOM 1675 N N . VAL B 1 40 ? -7.402 24.062 23.547 1 87 40 VAL B N 1
ATOM 1676 C CA . VAL B 1 40 ? -8.859 24.141 23.438 1 87 40 VAL B CA 1
ATOM 1677 C C . VAL B 1 40 ? -9.398 25.078 24.516 1 87 40 VAL B C 1
ATOM 1679 O O . VAL B 1 40 ? -10.578 25.453 24.484 1 87 40 VAL B O 1
ATOM 1682 N N . LEU B 1 41 ? -8.602 25.609 25.453 1 86.12 41 LEU B N 1
ATOM 1683 C CA . LEU B 1 41 ? -9.023 26.422 26.594 1 86.12 41 LEU B CA 1
ATOM 1684 C C . LEU B 1 41 ? -9.602 27.75 26.109 1 86.12 41 LEU B C 1
ATOM 1686 O O . LEU B 1 41 ? -10.5 28.312 26.75 1 86.12 41 LEU B O 1
ATOM 1690 N N . THR B 1 42 ? -9.172 28.203 24.969 1 83.44 42 THR B N 1
ATOM 1691 C CA . THR B 1 42 ? -9.57 29.516 24.484 1 83.44 42 THR B CA 1
ATOM 1692 C C . THR B 1 42 ? -10.906 29.453 23.766 1 83.44 42 THR B C 1
ATOM 1694 O O . THR B 1 42 ? -11.43 30.484 23.312 1 83.44 42 THR B O 1
ATOM 1697 N N . SER B 1 43 ? -11.508 28.297 23.734 1 87.81 43 SER B N 1
ATOM 1698 C CA . SER B 1 43 ? -12.766 28.141 23 1 87.81 43 SER B CA 1
ATOM 1699 C C . SER B 1 43 ? -13.93 28.766 23.766 1 87.81 43 SER B C 1
ATOM 1701 O O . SER B 1 43 ? -13.992 28.672 25 1 87.81 43 SER B O 1
ATOM 1703 N N . LYS B 1 44 ? -14.805 29.422 23.094 1 89.38 44 LYS B N 1
ATOM 1704 C CA . LYS B 1 44 ? -15.891 30.172 23.703 1 89.38 44 LYS B CA 1
ATOM 1705 C C . LYS B 1 44 ? -17.016 29.25 24.156 1 89.38 44 LYS B C 1
ATOM 1707 O O . LYS B 1 44 ? -17.672 29.516 25.156 1 89.38 44 LYS B O 1
ATOM 1712 N N . THR B 1 45 ? -17.203 28.203 23.391 1 92.56 45 THR B N 1
ATOM 1713 C CA . THR B 1 45 ? -18.297 27.297 23.734 1 92.56 45 THR B CA 1
ATOM 1714 C C . THR B 1 45 ? -17.797 25.844 23.766 1 92.56 45 THR B C 1
ATOM 1716 O O . THR B 1 45 ? -16.703 25.547 23.281 1 92.56 45 THR B O 1
ATOM 1719 N N . ALA B 1 46 ? -18.594 24.984 24.344 1 90.81 46 ALA B N 1
ATOM 1720 C CA . ALA B 1 46 ? -18.281 23.562 24.375 1 90.81 46 ALA B CA 1
ATOM 1721 C C . ALA B 1 46 ? -18.266 22.969 22.953 1 90.81 46 ALA B C 1
ATOM 1723 O O . ALA B 1 46 ? -17.438 22.109 22.656 1 90.81 46 ALA B O 1
ATOM 1724 N N . LYS B 1 47 ? -19.172 23.438 22.156 1 89.81 47 LYS B N 1
ATOM 1725 C CA . LYS B 1 47 ? -19.203 23 20.766 1 89.81 47 LYS B CA 1
ATOM 1726 C C . LYS B 1 47 ? -17.891 23.328 20.047 1 89.81 47 LYS B C 1
ATOM 1728 O O . LYS B 1 47 ? -17.312 22.469 19.375 1 89.81 47 LYS B O 1
ATOM 1733 N N . ASP B 1 48 ? -17.469 24.547 20.25 1 91.94 48 ASP B N 1
ATOM 1734 C CA . ASP B 1 48 ? -16.203 24.984 19.656 1 91.94 48 ASP B CA 1
ATOM 1735 C C . ASP B 1 48 ? -15.039 24.125 20.172 1 91.94 48 ASP B C 1
ATOM 1737 O O . ASP B 1 48 ? -14.164 23.734 19.391 1 91.94 48 ASP B O 1
ATOM 1741 N N . MET B 1 49 ? -15.086 23.891 21.438 1 91.44 49 MET B N 1
ATOM 1742 C CA . MET B 1 49 ? -14.055 23.078 22.062 1 91.44 49 MET B CA 1
ATOM 1743 C C . MET B 1 49 ? -14.031 21.672 21.453 1 91.44 49 MET B C 1
ATOM 1745 O O . MET B 1 49 ? -12.961 21.156 21.109 1 91.44 49 MET B O 1
ATOM 1749 N N . PHE B 1 50 ? -15.148 21.125 21.266 1 89.56 50 PHE B N 1
ATOM 1750 C CA . PHE B 1 50 ? -15.281 19.781 20.703 1 89.56 50 PHE B CA 1
ATOM 1751 C C . PHE B 1 50 ? -14.805 19.75 19.266 1 89.56 50 PHE B C 1
ATOM 1753 O O . PHE B 1 50 ? -14.102 18.812 18.859 1 89.56 50 PHE B O 1
ATOM 1760 N N . GLU B 1 51 ? -15.148 20.688 18.516 1 90.06 51 GLU B N 1
ATOM 1761 C CA . GLU B 1 51 ? -14.75 20.75 17.109 1 90.06 51 GLU B CA 1
ATOM 1762 C C . GLU B 1 51 ? -13.234 20.891 16.984 1 90.06 51 GLU B C 1
ATOM 1764 O O . GLU B 1 51 ? -12.625 20.266 16.109 1 90.06 51 GLU B O 1
ATOM 1769 N N . LYS B 1 52 ? -12.734 21.703 17.828 1 89.38 52 LYS B N 1
ATOM 1770 C CA . LYS B 1 52 ? -11.281 21.859 17.828 1 89.38 52 LYS B CA 1
ATOM 1771 C C . LYS B 1 52 ? -10.578 20.562 18.203 1 89.38 52 LYS B C 1
ATOM 1773 O O . LYS B 1 52 ? -9.602 20.172 17.547 1 89.38 52 LYS B O 1
ATOM 1778 N N . LEU B 1 53 ? -11.078 19.906 19.203 1 88.25 53 LEU B N 1
ATOM 1779 C CA . LEU B 1 53 ? -10.523 18.625 19.625 1 88.25 53 LEU B CA 1
ATOM 1780 C C . LEU B 1 53 ? -10.633 17.594 18.5 1 88.25 53 LEU B C 1
ATOM 1782 O O . LEU B 1 53 ? -9.672 16.875 18.219 1 88.25 53 LEU B O 1
ATOM 1786 N N . SER B 1 54 ? -11.781 17.594 17.891 1 85.19 54 SER B N 1
ATOM 1787 C CA . SER B 1 54 ? -12.023 16.672 16.781 1 85.19 54 SER B CA 1
ATOM 1788 C C . SER B 1 54 ? -11.039 16.922 15.633 1 85.19 54 SER B C 1
ATOM 1790 O O . SER B 1 54 ? -10.523 15.969 15.039 1 85.19 54 SER B O 1
ATOM 1792 N N . SER B 1 55 ? -10.781 18.125 15.406 1 86.06 55 SER B N 1
ATOM 1793 C CA . SER B 1 55 ? -9.859 18.5 14.336 1 86.06 55 SER B CA 1
ATOM 1794 C C . SER B 1 55 ? -8.43 18.094 14.672 1 86.06 55 SER B C 1
ATOM 1796 O O . SER B 1 55 ? -7.707 17.562 13.82 1 86.06 55 SER B O 1
ATOM 1798 N N . ILE B 1 56 ? -8.094 18.297 15.883 1 84.44 56 ILE B N 1
ATOM 1799 C CA . ILE B 1 56 ? -6.75 17.938 16.328 1 84.44 56 ILE B CA 1
ATOM 1800 C C . ILE B 1 56 ? -6.566 16.422 16.25 1 84.44 56 ILE B C 1
ATOM 1802 O O . ILE B 1 56 ? -5.551 15.938 15.75 1 84.44 56 ILE B O 1
ATOM 1806 N N . TYR B 1 57 ? -7.504 15.742 16.734 1 83.5 57 TYR B N 1
ATOM 1807 C CA . TYR B 1 57 ? -7.441 14.289 16.703 1 83.5 57 TYR B CA 1
ATOM 1808 C C . TYR B 1 57 ? -7.383 13.766 15.273 1 83.5 57 TYR B C 1
ATOM 1810 O O . TYR B 1 57 ? -6.617 12.844 14.977 1 83.5 57 TYR B O 1
ATOM 1818 N N . LYS B 1 58 ? -8.172 14.281 14.438 1 83.38 58 LYS B N 1
ATOM 1819 C CA . LYS B 1 58 ? -8.172 13.883 13.031 1 83.38 58 LYS B CA 1
ATOM 1820 C C . LYS B 1 58 ? -6.809 14.125 12.391 1 83.38 58 LYS B C 1
ATOM 1822 O O . LYS B 1 58 ? -6.289 13.266 11.672 1 83.38 58 LYS B O 1
ATOM 1827 N N . ARG B 1 59 ? -6.316 15.266 12.664 1 82.94 59 ARG B N 1
ATOM 1828 C CA . ARG B 1 59 ? -5.004 15.617 12.133 1 82.94 59 ARG B CA 1
ATOM 1829 C C . ARG B 1 59 ? -3.934 14.648 12.641 1 82.94 59 ARG B C 1
ATOM 1831 O O . ARG B 1 59 ? -3.109 14.172 11.859 1 82.94 59 ARG B O 1
ATOM 1838 N N . ASP B 1 60 ? -3.961 14.422 13.914 1 82.94 60 ASP B N 1
ATOM 1839 C CA . ASP B 1 60 ? -2.982 13.523 14.523 1 82.94 60 ASP B CA 1
ATOM 1840 C C . ASP B 1 60 ? -3.088 12.117 13.93 1 82.94 60 ASP B C 1
ATOM 1842 O O . ASP B 1 60 ? -2.072 11.469 13.688 1 82.94 60 ASP B O 1
ATOM 1846 N N . THR B 1 61 ? -4.301 11.719 13.766 1 86.88 61 THR B N 1
ATOM 1847 C CA . THR B 1 61 ? -4.535 10.391 13.195 1 86.88 61 THR B CA 1
ATOM 1848 C C . THR B 1 61 ? -3.996 10.312 11.766 1 86.88 61 THR B C 1
ATOM 1850 O O . THR B 1 61 ? -3.332 9.344 11.406 1 86.88 61 THR B O 1
ATOM 1853 N N . GLU B 1 62 ? -4.219 11.352 11.016 1 87.94 62 GLU B N 1
ATOM 1854 C CA . GLU B 1 62 ? -3.76 11.391 9.633 1 87.94 62 GLU B CA 1
ATOM 1855 C C . GLU B 1 62 ? -2.238 11.453 9.555 1 87.94 62 GLU B C 1
ATOM 1857 O O . GLU B 1 62 ? -1.625 10.812 8.695 1 87.94 62 GLU B O 1
ATOM 1862 N N . GLU B 1 63 ? -1.688 12.18 10.43 1 88.44 63 GLU B N 1
ATOM 1863 C CA . GLU B 1 63 ? -0.232 12.266 10.492 1 88.44 63 GLU B CA 1
ATOM 1864 C C . GLU B 1 63 ? 0.384 10.922 10.867 1 88.44 63 GLU B C 1
ATOM 1866 O O . GLU B 1 63 ? 1.375 10.492 10.266 1 88.44 63 GLU B O 1
ATOM 1871 N N . THR B 1 64 ? -0.221 10.312 11.852 1 92.19 64 THR B N 1
ATOM 1872 C CA . THR B 1 64 ? 0.252 9 12.266 1 92.19 64 THR B CA 1
ATOM 1873 C C . THR B 1 64 ? 0.124 7.992 11.125 1 92.19 64 THR B C 1
ATOM 1875 O O . THR B 1 64 ? 1.037 7.199 10.883 1 92.19 64 THR B O 1
ATOM 1878 N N . LYS B 1 65 ? -0.916 8.07 10.453 1 93.31 65 LYS B N 1
ATOM 1879 C CA . LYS B 1 65 ? -1.14 7.199 9.297 1 93.31 65 LYS B CA 1
ATOM 1880 C C . LYS B 1 65 ? -0.056 7.398 8.242 1 93.31 65 LYS B C 1
ATOM 1882 O O . LYS B 1 65 ? 0.529 6.43 7.758 1 93.31 65 LYS B O 1
ATOM 1887 N N . SER B 1 66 ? 0.173 8.633 7.918 1 91.81 66 SER B N 1
ATOM 1888 C CA . SER B 1 66 ? 1.195 8.961 6.93 1 91.81 66 SER B CA 1
ATOM 1889 C C . SER B 1 66 ? 2.562 8.438 7.355 1 91.81 66 SER B C 1
ATOM 1891 O O . SER B 1 66 ? 3.33 7.941 6.527 1 91.81 66 SER B O 1
ATOM 1893 N N . GLN B 1 67 ? 2.838 8.57 8.625 1 94.44 67 GLN B N 1
ATOM 1894 C CA . GLN B 1 67 ? 4.117 8.109 9.156 1 94.44 67 GLN B CA 1
ATOM 1895 C C . GLN B 1 67 ? 4.246 6.59 9.047 1 94.44 67 GLN B C 1
ATOM 1897 O O . GLN B 1 67 ? 5.297 6.078 8.656 1 94.44 67 GLN B O 1
ATOM 1902 N N . LEU B 1 68 ? 3.23 5.887 9.375 1 96.88 68 LEU B N 1
ATOM 1903 C CA . LEU B 1 68 ? 3.234 4.43 9.305 1 96.88 68 LEU B CA 1
ATOM 1904 C C . LEU B 1 68 ? 3.406 3.955 7.867 1 96.88 68 LEU B C 1
ATOM 1906 O O . LEU B 1 68 ? 4.156 3.014 7.605 1 96.88 68 LEU B O 1
ATOM 1910 N N . ILE B 1 69 ? 2.705 4.625 6.977 1 96.44 69 ILE B N 1
ATOM 1911 C CA . ILE B 1 69 ? 2.795 4.289 5.559 1 96.44 69 ILE B CA 1
ATOM 1912 C C . ILE B 1 69 ? 4.223 4.516 5.066 1 96.44 69 ILE B C 1
ATOM 1914 O O . ILE B 1 69 ? 4.789 3.662 4.379 1 96.44 69 ILE B O 1
ATOM 1918 N N . ALA B 1 70 ? 4.77 5.645 5.41 1 94.81 70 ALA B N 1
ATOM 1919 C CA . ALA B 1 70 ? 6.148 5.945 5.031 1 94.81 70 ALA B CA 1
ATOM 1920 C C . ALA B 1 70 ? 7.105 4.883 5.559 1 94.81 70 ALA B C 1
ATOM 1922 O O . ALA B 1 70 ? 7.996 4.426 4.84 1 94.81 70 ALA B O 1
ATOM 1923 N N . GLU B 1 71 ? 6.938 4.508 6.805 1 97.31 71 GLU B N 1
ATOM 1924 C CA . GLU B 1 71 ? 7.777 3.48 7.414 1 97.31 71 GLU B CA 1
ATOM 1925 C C . GLU B 1 71 ? 7.648 2.152 6.676 1 97.31 71 GLU B C 1
ATOM 1927 O O . GLU B 1 71 ? 8.641 1.456 6.457 1 97.31 71 GLU B O 1
ATOM 1932 N N . PHE B 1 72 ? 6.473 1.844 6.285 1 97.94 72 PHE B N 1
ATOM 1933 C CA . PHE B 1 72 ? 6.195 0.617 5.547 1 97.94 72 PHE B CA 1
ATOM 1934 C C . PHE B 1 72 ? 6.898 0.631 4.195 1 97.94 72 PHE B C 1
ATOM 1936 O O . PHE B 1 72 ? 7.59 -0.326 3.838 1 97.94 72 PHE B O 1
ATOM 1943 N N . ILE B 1 73 ? 6.746 1.723 3.498 1 95.44 73 ILE B N 1
ATOM 1944 C CA . ILE B 1 73 ? 7.312 1.865 2.16 1 95.44 73 ILE B CA 1
ATOM 1945 C C . ILE B 1 73 ? 8.836 1.847 2.24 1 95.44 73 ILE B C 1
ATOM 1947 O O . ILE B 1 73 ? 9.5 1.178 1.441 1 95.44 73 ILE B O 1
ATOM 1951 N N . LYS B 1 74 ? 9.359 2.428 3.25 1 95.62 74 LYS B N 1
ATOM 1952 C CA . LYS B 1 74 ? 10.805 2.627 3.35 1 95.62 74 LYS B CA 1
ATOM 1953 C C . LYS B 1 74 ? 11.477 1.44 4.031 1 95.62 74 LYS B C 1
ATOM 1955 O O . LYS B 1 74 ? 12.703 1.337 4.043 1 95.62 74 LYS B O 1
ATOM 1960 N N . TYR B 1 75 ? 10.711 0.627 4.645 1 97.44 75 TYR B N 1
ATOM 1961 C CA . TYR B 1 75 ? 11.281 -0.472 5.41 1 97.44 75 TYR B CA 1
ATOM 1962 C C . TYR B 1 75 ? 12.25 -1.283 4.562 1 97.44 75 TYR B C 1
ATOM 1964 O O . TYR B 1 75 ? 11.922 -1.686 3.445 1 97.44 75 TYR B O 1
ATOM 1972 N N . GLU B 1 76 ? 13.375 -1.456 5.059 1 96.31 76 GLU B N 1
ATOM 1973 C CA . GLU B 1 76 ? 14.398 -2.289 4.438 1 96.31 76 GLU B CA 1
ATOM 1974 C C . GLU B 1 76 ? 14.742 -3.494 5.309 1 96.31 76 GLU B C 1
ATOM 1976 O O . GLU B 1 76 ? 14.625 -3.43 6.535 1 96.31 76 GLU B O 1
ATOM 1981 N N . TYR B 1 77 ? 15.203 -4.453 4.688 1 96.88 77 TYR B N 1
ATOM 1982 C CA . TYR B 1 77 ? 15.57 -5.664 5.41 1 96.88 77 TYR B CA 1
ATOM 1983 C C . TYR B 1 77 ? 16.672 -5.379 6.418 1 96.88 77 TYR B C 1
ATOM 1985 O O . TYR B 1 77 ? 17.734 -4.867 6.055 1 96.88 77 TYR B O 1
ATOM 1993 N N . ASN B 1 78 ? 16.391 -5.672 7.664 1 97.25 78 ASN B N 1
ATOM 1994 C CA . ASN B 1 78 ? 17.391 -5.566 8.727 1 97.25 78 ASN B CA 1
ATOM 1995 C C . ASN B 1 78 ? 18.219 -6.84 8.836 1 97.25 78 ASN B C 1
ATOM 1997 O O . ASN B 1 78 ? 17.75 -7.848 9.375 1 97.25 78 ASN B O 1
ATOM 2001 N N . LYS B 1 79 ? 19.406 -6.797 8.414 1 94.56 79 LYS B N 1
ATOM 2002 C CA . LYS B 1 79 ? 20.281 -7.969 8.328 1 94.56 79 LYS B CA 1
ATOM 2003 C C . LYS B 1 79 ? 20.703 -8.438 9.719 1 94.56 79 LYS B C 1
ATOM 2005 O O . LYS B 1 79 ? 21.219 -9.547 9.883 1 94.56 79 LYS B O 1
ATOM 2010 N N . SER B 1 80 ? 20.547 -7.598 10.648 1 95.62 80 SER B N 1
ATOM 2011 C CA . SE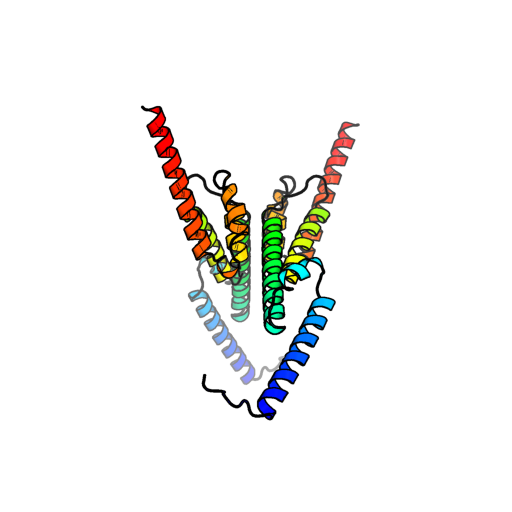R B 1 80 ? 20.984 -7.91 12 1 95.62 80 SER B CA 1
ATOM 2012 C C . SER B 1 80 ? 20.016 -8.852 12.695 1 95.62 80 SER B C 1
ATOM 2014 O O . SER B 1 80 ? 20.297 -9.383 13.773 1 95.62 80 SER B O 1
ATOM 2016 N N . VAL B 1 81 ? 18.844 -9.07 12.133 1 95.06 81 VAL B N 1
ATOM 2017 C CA . VAL B 1 81 ? 17.844 -9.953 12.719 1 95.06 81 VAL B CA 1
ATOM 2018 C C . VAL B 1 81 ? 17.422 -11 11.688 1 95.06 81 VAL B C 1
ATOM 2020 O O . VAL B 1 81 ? 17.75 -10.883 10.508 1 95.06 81 VAL B O 1
ATOM 2023 N N . ASP B 1 82 ? 16.672 -12.016 12.148 1 93.56 82 ASP B N 1
ATOM 2024 C CA . ASP B 1 82 ? 16.281 -13.094 11.25 1 93.56 82 ASP B CA 1
ATOM 2025 C C . ASP B 1 82 ? 15.086 -12.68 10.383 1 93.56 82 ASP B C 1
ATOM 2027 O O . ASP B 1 82 ? 14.5 -11.609 10.594 1 93.56 82 ASP B O 1
ATOM 2031 N N . VAL B 1 83 ? 14.734 -13.445 9.445 1 95.62 83 VAL B N 1
ATOM 2032 C CA . VAL B 1 83 ? 13.719 -13.156 8.445 1 95.62 83 VAL B CA 1
ATOM 2033 C C . VAL B 1 83 ? 12.352 -13.016 9.125 1 95.62 83 VAL B C 1
ATOM 2035 O O . VAL B 1 83 ? 11.547 -12.164 8.75 1 95.62 83 VAL B O 1
ATOM 2038 N N . MET B 1 84 ? 12.047 -13.828 10.141 1 96.06 84 MET B N 1
ATOM 2039 C CA . MET B 1 84 ? 10.758 -13.781 10.82 1 96.06 84 MET B CA 1
ATOM 2040 C C . MET B 1 84 ? 10.578 -12.469 11.57 1 96.06 84 MET B C 1
ATOM 2042 O O . MET B 1 84 ? 9.477 -11.938 11.648 1 96.06 84 MET B O 1
ATOM 2046 N N . THR B 1 85 ? 11.68 -11.969 12.133 1 97.44 85 THR B N 1
ATOM 2047 C CA . THR B 1 85 ? 11.633 -10.68 12.812 1 97.44 85 THR B CA 1
ATOM 2048 C C . THR B 1 85 ? 11.336 -9.555 11.82 1 97.44 85 THR B C 1
ATOM 2050 O O . THR B 1 85 ? 10.555 -8.648 12.125 1 97.44 85 THR B O 1
ATOM 2053 N N . ASN B 1 86 ? 11.977 -9.609 10.641 1 98 86 ASN B N 1
ATOM 2054 C CA . ASN B 1 86 ? 11.672 -8.656 9.586 1 98 86 ASN B CA 1
ATOM 2055 C C . ASN B 1 86 ? 10.203 -8.719 9.172 1 98 86 ASN B C 1
ATOM 2057 O O . ASN B 1 86 ? 9.547 -7.688 9.047 1 98 86 ASN B O 1
ATOM 2061 N N . ILE B 1 87 ? 9.68 -9.906 9.023 1 97.75 87 ILE B N 1
ATOM 2062 C CA . ILE B 1 87 ? 8.289 -10.109 8.625 1 97.75 87 ILE B CA 1
ATOM 2063 C C . ILE B 1 87 ? 7.359 -9.562 9.703 1 97.75 87 ILE B C 1
ATOM 2065 O O . ILE B 1 87 ? 6.371 -8.891 9.406 1 97.75 87 ILE B O 1
ATOM 2069 N N . ALA B 1 88 ? 7.676 -9.828 10.938 1 97.69 88 ALA B N 1
ATOM 2070 C CA . ALA B 1 88 ? 6.871 -9.359 12.062 1 97.69 88 ALA B CA 1
ATOM 2071 C C . ALA B 1 88 ? 6.824 -7.832 12.109 1 97.69 88 ALA B C 1
ATOM 2073 O O . ALA B 1 88 ? 5.785 -7.246 12.422 1 97.69 88 ALA B O 1
ATOM 2074 N N . ALA B 1 89 ? 7.945 -7.238 11.844 1 98.25 89 ALA B N 1
ATOM 2075 C CA . ALA B 1 89 ? 8 -5.777 11.82 1 98.25 89 ALA B CA 1
ATOM 2076 C C . ALA B 1 89 ? 7.039 -5.211 10.781 1 98.25 89 ALA B C 1
ATOM 2078 O O . ALA B 1 89 ? 6.277 -4.285 11.07 1 98.25 89 ALA B O 1
ATOM 2079 N N . LEU B 1 90 ? 7.031 -5.797 9.594 1 98.5 90 LEU B N 1
ATOM 2080 C CA . LEU B 1 90 ? 6.148 -5.355 8.516 1 98.5 90 LEU B CA 1
ATOM 2081 C C . LEU B 1 90 ? 4.691 -5.637 8.859 1 98.5 90 LEU B C 1
ATOM 2083 O O . LEU B 1 90 ? 3.814 -4.812 8.578 1 98.5 90 LEU B O 1
ATOM 2087 N N . GLN B 1 91 ? 4.461 -6.758 9.469 1 97.81 91 GLN B N 1
ATOM 2088 C CA . GLN B 1 91 ? 3.104 -7.094 9.883 1 97.81 91 GLN B CA 1
ATOM 2089 C C . GLN B 1 91 ? 2.592 -6.113 10.938 1 97.81 91 GLN B C 1
ATOM 2091 O O . GLN B 1 91 ? 1.414 -5.754 10.938 1 97.81 91 GLN B O 1
ATOM 2096 N N . THR B 1 92 ? 3.48 -5.789 11.844 1 98.25 92 THR B N 1
ATOM 2097 C CA . THR B 1 92 ? 3.119 -4.82 12.867 1 98.25 92 THR B CA 1
ATOM 2098 C C . THR B 1 92 ? 2.748 -3.479 12.242 1 98.25 92 THR B C 1
ATOM 2100 O O . THR B 1 92 ? 1.738 -2.875 12.609 1 98.25 92 THR B O 1
ATOM 2103 N N . LEU B 1 93 ? 3.555 -3.062 11.289 1 98.25 93 LEU B N 1
ATOM 2104 C CA . LEU B 1 93 ? 3.252 -1.823 10.586 1 98.25 93 LEU B CA 1
ATOM 2105 C C . LEU B 1 93 ? 1.904 -1.917 9.875 1 98.25 93 LEU B C 1
ATOM 2107 O O . LEU B 1 93 ? 1.075 -1.012 9.984 1 98.25 93 LEU B O 1
ATOM 2111 N N . ALA B 1 94 ? 1.632 -3.023 9.188 1 97.44 94 ALA B N 1
ATOM 2112 C CA . ALA B 1 94 ? 0.367 -3.234 8.484 1 97.44 94 ALA B CA 1
ATOM 2113 C C . ALA B 1 94 ? -0.808 -3.223 9.461 1 97.44 94 ALA B C 1
ATOM 2115 O O . ALA B 1 94 ? -1.849 -2.623 9.18 1 97.44 94 ALA B O 1
ATOM 2116 N N . PHE 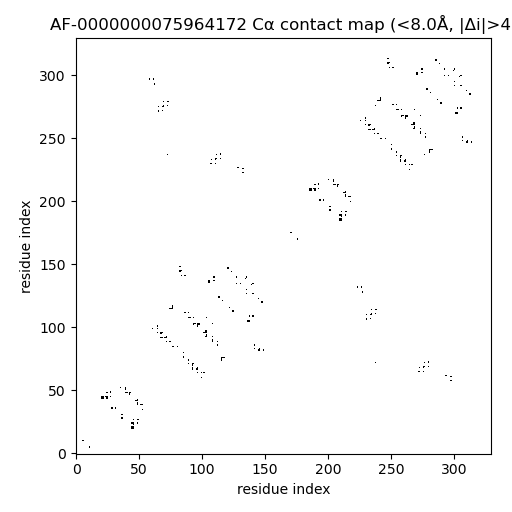B 1 95 ? -0.618 -3.844 10.555 1 96.75 95 PHE B N 1
ATOM 2117 C CA . PHE B 1 95 ? -1.652 -3.912 11.578 1 96.75 95 PHE B CA 1
ATOM 2118 C C . PHE B 1 95 ? -1.993 -2.521 12.102 1 96.75 95 PHE B C 1
ATOM 2120 O O . PHE B 1 95 ? -3.168 -2.174 12.234 1 96.75 95 PHE B O 1
ATOM 2127 N N . ARG B 1 96 ? -0.962 -1.765 12.383 1 97.19 96 ARG B N 1
ATOM 2128 C CA . ARG B 1 96 ? -1.153 -0.406 12.883 1 97.19 96 ARG B CA 1
ATOM 2129 C C . ARG B 1 96 ? -1.848 0.466 11.844 1 97.19 96 ARG B C 1
ATOM 2131 O O . ARG B 1 96 ? -2.707 1.283 12.188 1 97.19 96 ARG B O 1
ATOM 2138 N N . MET B 1 97 ? -1.506 0.286 10.594 1 97 97 MET B N 1
ATOM 2139 C CA . MET B 1 97 ? -2.166 1.005 9.508 1 97 97 MET B CA 1
ATOM 2140 C C . MET B 1 97 ? -3.639 0.624 9.414 1 97 97 MET B C 1
ATOM 2142 O O . MET B 1 97 ? -4.504 1.493 9.297 1 97 97 MET B O 1
ATOM 2146 N N . ASN B 1 98 ? -3.92 -0.641 9.539 1 94.44 98 ASN B N 1
ATOM 2147 C CA . ASN B 1 98 ? -5.289 -1.137 9.477 1 94.44 98 ASN B CA 1
ATOM 2148 C C . ASN B 1 98 ? -6.141 -0.581 10.617 1 94.44 98 ASN B C 1
ATOM 2150 O O . ASN B 1 98 ? -7.316 -0.265 10.422 1 94.44 98 ASN B O 1
ATOM 2154 N N . ASN B 1 99 ? -5.488 -0.5 11.742 1 93.62 99 ASN B N 1
ATOM 2155 C CA . ASN B 1 99 ? -6.184 0.032 12.906 1 93.62 99 ASN B CA 1
ATOM 2156 C C . ASN B 1 99 ? -6.57 1.495 12.711 1 93.62 99 ASN B C 1
ATOM 2158 O O . ASN B 1 99 ? -7.48 1.995 13.375 1 93.62 99 ASN B O 1
ATOM 2162 N N . LEU B 1 100 ? -5.883 2.176 11.82 1 93.25 100 LEU B N 1
ATOM 2163 C CA . LEU B 1 100 ? -6.195 3.562 11.492 1 93.25 100 LEU B CA 1
ATOM 2164 C C . LEU B 1 100 ? -7.035 3.641 10.219 1 93.25 100 LEU B C 1
ATOM 2166 O O . LEU B 1 100 ? -7.066 4.68 9.555 1 93.25 100 LEU B O 1
ATOM 2170 N N . LYS B 1 101 ? -7.57 2.516 9.812 1 91.31 101 LYS B N 1
ATOM 2171 C CA . LYS B 1 101 ? -8.523 2.389 8.703 1 91.31 101 LYS B CA 1
ATOM 2172 C C . LYS B 1 101 ? -7.82 2.559 7.359 1 91.31 101 LYS B C 1
ATOM 2174 O O . LYS B 1 101 ? -8.414 3.082 6.41 1 91.31 101 LYS B O 1
ATOM 2179 N N . HIS B 1 102 ? -6.57 2.346 7.336 1 93.62 102 HIS B N 1
ATOM 2180 C CA . HIS B 1 102 ? -5.836 2.176 6.086 1 93.62 102 HIS B CA 1
ATOM 2181 C C . HIS B 1 102 ? -5.539 0.705 5.816 1 93.62 102 HIS B C 1
ATOM 2183 O O . HIS B 1 102 ? -4.539 0.17 6.297 1 93.62 102 HIS B O 1
ATOM 2189 N N . THR B 1 103 ? -6.289 0.177 4.957 1 93.12 103 THR B N 1
ATOM 2190 C CA . THR B 1 103 ? -6.219 -1.266 4.754 1 93.12 103 THR B CA 1
ATOM 2191 C C . THR B 1 103 ? -4.988 -1.637 3.934 1 93.12 103 THR B C 1
ATOM 2193 O O . THR B 1 103 ? -4.777 -1.1 2.844 1 93.12 103 THR B O 1
ATOM 2196 N N . VAL B 1 104 ? -4.184 -2.455 4.488 1 95.5 104 VAL B N 1
ATOM 2197 C CA . VAL B 1 104 ? -3.09 -3.102 3.768 1 95.5 104 VAL B CA 1
ATOM 2198 C C . VAL B 1 104 ? -3.502 -4.516 3.363 1 95.5 104 VAL B C 1
ATOM 2200 O O . VAL B 1 104 ? -3.627 -5.398 4.215 1 95.5 104 VAL B O 1
ATOM 2203 N N . TYR B 1 105 ? -3.65 -4.734 2.102 1 93.19 105 TYR B N 1
ATOM 2204 C CA . TYR B 1 105 ? -4.039 -6.051 1.608 1 93.19 105 TYR B CA 1
ATOM 2205 C C . TYR B 1 105 ? -2.902 -7.051 1.771 1 93.19 105 TYR B C 1
ATOM 2207 O O . TYR B 1 105 ? -1.728 -6.68 1.71 1 93.19 105 TYR B O 1
ATOM 2215 N N . ASP B 1 106 ? -3.285 -8.297 1.869 1 93.88 106 ASP B N 1
ATOM 2216 C CA . ASP B 1 106 ? -2.303 -9.367 2.049 1 93.88 106 ASP B CA 1
ATOM 2217 C C . ASP B 1 106 ? -1.298 -9.383 0.898 1 93.88 106 ASP B C 1
ATOM 2219 O O . ASP B 1 106 ? -0.1 -9.578 1.116 1 93.88 106 ASP B O 1
ATOM 2223 N N . ILE B 1 107 ? -1.79 -9.141 -0.268 1 93.94 107 ILE B N 1
ATOM 2224 C CA . ILE B 1 107 ? -0.929 -9.203 -1.443 1 93.94 107 ILE B CA 1
ATOM 2225 C C . ILE B 1 107 ? 0.127 -8.102 -1.37 1 93.94 107 ILE B C 1
ATOM 2227 O O . ILE B 1 107 ? 1.279 -8.312 -1.757 1 93.94 107 ILE B O 1
ATOM 2231 N N . MET B 1 108 ? -0.231 -6.93 -0.891 1 95.62 108 MET B N 1
ATOM 2232 C CA . MET B 1 108 ? 0.715 -5.832 -0.728 1 95.62 108 MET B CA 1
ATOM 2233 C C . MET B 1 108 ? 1.772 -6.172 0.316 1 95.62 108 MET B C 1
ATOM 2235 O O . MET B 1 108 ? 2.965 -5.953 0.094 1 95.62 108 MET B O 1
ATOM 2239 N N . LEU B 1 109 ? 1.313 -6.656 1.428 1 97.56 109 LEU B N 1
ATOM 2240 C CA . LEU B 1 109 ? 2.232 -7.035 2.496 1 97.56 109 LEU B CA 1
ATOM 2241 C C . LEU B 1 109 ? 3.197 -8.117 2.023 1 97.56 109 LEU B C 1
ATOM 2243 O O . LEU B 1 109 ? 4.41 -8 2.219 1 97.56 109 LEU B O 1
ATOM 2247 N N . MET B 1 110 ? 2.684 -9.141 1.365 1 97.38 110 MET B N 1
ATOM 2248 C CA . MET B 1 110 ? 3.523 -10.234 0.877 1 97.38 110 MET B CA 1
ATOM 2249 C C . MET B 1 110 ? 4.508 -9.727 -0.176 1 97.38 110 MET B C 1
ATOM 2251 O O . MET B 1 110 ? 5.676 -10.117 -0.175 1 97.38 110 MET B O 1
ATOM 2255 N N . THR B 1 111 ? 4.035 -8.906 -1.044 1 95.56 111 THR B N 1
ATOM 2256 C CA . THR B 1 111 ? 4.902 -8.344 -2.07 1 95.56 111 THR B CA 1
ATOM 2257 C C . THR B 1 111 ? 6.008 -7.496 -1.438 1 95.56 111 THR B C 1
ATOM 2259 O O . THR B 1 111 ? 7.164 -7.566 -1.856 1 95.56 111 THR B O 1
ATOM 2262 N N . LYS B 1 112 ? 5.66 -6.656 -0.442 1 97.31 112 LYS B N 1
ATOM 2263 C CA . LYS B 1 112 ? 6.656 -5.871 0.28 1 97.31 112 LYS B CA 1
ATOM 2264 C C . LYS B 1 112 ? 7.711 -6.773 0.916 1 97.31 112 LYS B C 1
ATOM 2266 O O . LYS B 1 112 ? 8.914 -6.516 0.797 1 97.31 112 LYS B O 1
ATOM 2271 N N . ILE B 1 113 ? 7.273 -7.816 1.543 1 97.69 113 ILE B N 1
ATOM 2272 C CA . ILE B 1 113 ? 8.188 -8.773 2.156 1 97.69 113 ILE B CA 1
ATOM 2273 C C . ILE B 1 113 ? 9.156 -9.312 1.105 1 97.69 113 ILE B C 1
ATOM 2275 O O . ILE B 1 113 ? 10.367 -9.305 1.312 1 97.69 113 ILE B O 1
ATOM 2279 N N . LEU B 1 114 ? 8.656 -9.688 -0.01 1 96 114 LEU B N 1
ATOM 2280 C CA . LEU B 1 114 ? 9.453 -10.281 -1.075 1 96 114 LEU B CA 1
ATOM 2281 C C . LEU B 1 114 ? 10.438 -9.266 -1.65 1 96 114 LEU B C 1
ATOM 2283 O O . LEU B 1 114 ? 11.555 -9.625 -2.031 1 96 114 LEU B O 1
ATOM 2287 N N . THR B 1 115 ? 10.031 -8.039 -1.666 1 94 115 THR B N 1
ATOM 2288 C CA . THR B 1 115 ? 10.82 -6.973 -2.277 1 94 115 THR B CA 1
ATOM 2289 C C . THR B 1 115 ? 12.031 -6.633 -1.411 1 94 115 THR B C 1
ATOM 2291 O O . THR B 1 115 ? 13.07 -6.203 -1.924 1 94 115 THR B O 1
ATOM 2294 N N . ILE B 1 116 ? 11.945 -6.852 -0.152 1 94.62 116 ILE B N 1
ATOM 2295 C CA . ILE B 1 116 ? 13.016 -6.391 0.725 1 94.62 116 ILE B CA 1
ATOM 2296 C C . ILE B 1 116 ? 14 -7.531 0.988 1 94.62 116 ILE B C 1
ATOM 2298 O O . ILE B 1 116 ? 15.047 -7.328 1.598 1 94.62 116 ILE B O 1
ATOM 2302 N N . LEU B 1 117 ? 13.719 -8.711 0.538 1 95.31 117 LEU B N 1
ATOM 2303 C CA . LEU B 1 117 ? 14.578 -9.867 0.81 1 95.31 117 LEU B CA 1
ATOM 2304 C C . LEU B 1 117 ? 15.969 -9.656 0.236 1 95.31 117 LEU B C 1
ATOM 2306 O O . LEU B 1 117 ? 16.125 -9.164 -0.884 1 95.31 117 LEU B O 1
ATOM 2310 N N . PRO B 1 118 ? 16.891 -10.047 1.005 1 93.69 118 PRO B N 1
ATOM 2311 C CA . PRO B 1 118 ? 18.266 -9.906 0.521 1 93.69 118 PRO B CA 1
ATOM 2312 C C . PRO B 1 118 ? 18.625 -10.922 -0.561 1 93.69 118 PRO B C 1
ATOM 2314 O O . PRO B 1 118 ? 17.812 -11.797 -0.879 1 93.69 118 PRO B O 1
ATOM 2317 N N . ASP B 1 119 ? 19.828 -10.93 -1.086 1 90.75 119 ASP B N 1
ATOM 2318 C CA . ASP B 1 119 ? 20.281 -11.664 -2.266 1 90.75 119 ASP B CA 1
ATOM 2319 C C . ASP B 1 119 ? 20.297 -13.164 -2.002 1 90.75 119 ASP B C 1
ATOM 2321 O O . ASP B 1 119 ? 20.125 -13.969 -2.926 1 90.75 119 ASP B O 1
ATOM 2325 N N . HIS B 1 120 ? 20.562 -13.5 -0.79 1 85.75 120 HIS B N 1
ATOM 2326 C CA . HIS B 1 120 ? 20.656 -14.93 -0.526 1 85.75 120 HIS B CA 1
ATOM 2327 C C . HIS B 1 120 ? 19.297 -15.609 -0.654 1 85.75 120 HIS B C 1
ATOM 2329 O O . HIS B 1 120 ? 19.203 -16.844 -0.673 1 85.75 120 HIS B O 1
ATOM 2335 N N . PHE B 1 121 ? 18.234 -14.742 -0.843 1 89.75 121 PHE B N 1
ATOM 2336 C CA . PHE B 1 121 ? 16.891 -15.25 -1.141 1 89.75 121 PHE B CA 1
ATOM 2337 C C . PHE B 1 121 ? 16.578 -15.086 -2.621 1 89.75 121 PHE B C 1
ATOM 2339 O O . PHE B 1 121 ? 15.406 -15.125 -3.014 1 89.75 121 PHE B O 1
ATOM 2346 N N . LYS B 1 122 ? 17.422 -14.82 -3.432 1 82.12 122 LYS B N 1
ATOM 2347 C CA . LYS B 1 122 ? 17.234 -14.438 -4.828 1 82.12 122 LYS B CA 1
ATOM 2348 C C . LYS B 1 122 ? 16.328 -15.438 -5.555 1 82.12 122 LYS B C 1
ATOM 2350 O O . LYS B 1 122 ? 15.5 -15.039 -6.375 1 82.12 122 LYS B O 1
ATOM 2355 N N . HIS B 1 123 ? 16.484 -16.719 -5.219 1 88.06 123 HIS B N 1
ATOM 2356 C CA . HIS B 1 123 ? 15.719 -17.734 -5.934 1 88.06 123 HIS B CA 1
ATOM 2357 C C . HIS B 1 123 ? 14.328 -17.906 -5.332 1 88.06 123 HIS B C 1
ATOM 2359 O O . HIS B 1 123 ? 13.445 -18.5 -5.953 1 88.06 123 HIS B O 1
ATOM 2365 N N . PHE B 1 124 ? 14.164 -17.422 -4.148 1 93.44 124 PHE B N 1
ATOM 2366 C CA . PHE B 1 124 ? 12.891 -17.594 -3.457 1 93.44 124 PHE B CA 1
ATOM 2367 C C . PHE B 1 124 ? 11.766 -16.891 -4.211 1 93.44 124 PHE B C 1
ATOM 2369 O O . PHE B 1 124 ? 10.672 -17.438 -4.344 1 93.44 124 PHE B O 1
ATOM 2376 N N . GLY B 1 125 ? 11.984 -15.664 -4.66 1 89.94 125 GLY B N 1
ATOM 2377 C CA . GLY B 1 125 ? 10.969 -14.898 -5.371 1 89.94 125 GLY B CA 1
ATOM 2378 C C . GLY B 1 125 ? 10.398 -15.633 -6.566 1 89.94 125 GLY B C 1
ATOM 2379 O O . GLY B 1 125 ? 9.18 -15.688 -6.746 1 89.94 125 GLY B O 1
ATOM 2380 N N . SER B 1 126 ? 11.32 -16.203 -7.344 1 89.06 126 SER B N 1
ATOM 2381 C CA . SER B 1 126 ? 10.898 -16.938 -8.531 1 89.06 126 SER B CA 1
ATOM 2382 C C . SER B 1 126 ? 10.062 -18.156 -8.148 1 89.06 126 SER B C 1
ATOM 2384 O O . SER B 1 126 ? 9.039 -18.438 -8.781 1 89.06 126 SER B O 1
ATOM 2386 N N . ALA B 1 127 ? 10.508 -18.875 -7.156 1 92.75 127 ALA B N 1
ATOM 2387 C CA . ALA B 1 127 ? 9.766 -20.047 -6.668 1 92.75 127 ALA B CA 1
ATOM 2388 C C . ALA B 1 127 ? 8.383 -19.625 -6.164 1 92.75 127 ALA B C 1
ATOM 2390 O O . ALA B 1 127 ? 7.391 -20.312 -6.418 1 92.75 127 ALA B O 1
ATOM 2391 N N . TRP B 1 128 ? 8.32 -18.5 -5.508 1 93.94 128 TRP B N 1
ATOM 2392 C CA . TRP B 1 128 ? 7.059 -18 -4.977 1 93.94 128 TRP B CA 1
ATOM 2393 C C . TRP B 1 128 ? 6.098 -17.641 -6.109 1 93.94 128 TRP B C 1
ATOM 2395 O O . TRP B 1 128 ? 4.902 -17.953 -6.035 1 93.94 128 TRP B O 1
ATOM 2405 N N . ASP B 1 129 ? 6.625 -17.062 -7.156 1 88.19 129 ASP B N 1
ATOM 2406 C CA . ASP B 1 129 ? 5.824 -16.672 -8.312 1 88.19 129 ASP B CA 1
ATOM 2407 C C . ASP B 1 129 ? 5.156 -17.875 -8.961 1 88.19 129 ASP B C 1
ATOM 2409 O O . ASP B 1 129 ? 4.059 -17.766 -9.516 1 88.19 129 ASP B O 1
ATOM 2413 N N . SER B 1 130 ? 5.836 -19.016 -8.812 1 87.69 130 SER B N 1
ATOM 2414 C CA . SER B 1 130 ? 5.348 -20.25 -9.43 1 87.69 130 SER B CA 1
ATOM 2415 C C . SER B 1 130 ? 4.344 -20.969 -8.531 1 87.69 130 SER B C 1
ATOM 2417 O O . SER B 1 130 ? 3.734 -21.953 -8.938 1 87.69 130 SER B O 1
ATOM 2419 N N . THR B 1 131 ? 4.18 -20.516 -7.348 1 91.5 131 THR B N 1
ATOM 2420 C CA . THR B 1 131 ? 3.252 -21.125 -6.402 1 91.5 131 THR B CA 1
ATOM 2421 C C . THR B 1 131 ? 1.807 -20.906 -6.848 1 91.5 131 THR B C 1
ATOM 2423 O O . THR B 1 131 ? 1.462 -19.859 -7.387 1 91.5 131 THR B O 1
ATOM 2426 N N . ALA B 1 132 ? 1.041 -21.922 -6.551 1 88.5 132 ALA B N 1
ATOM 2427 C CA . ALA B 1 132 ? -0.38 -21.828 -6.879 1 88.5 132 ALA B CA 1
ATOM 2428 C C . ALA B 1 132 ? -1.044 -20.672 -6.137 1 88.5 132 ALA B C 1
ATOM 2430 O O . ALA B 1 132 ? -0.731 -20.422 -4.973 1 88.5 132 ALA B O 1
ATOM 2431 N N . GLU B 1 133 ? -2.018 -20.047 -6.762 1 86.19 133 GLU B N 1
ATOM 2432 C CA . GLU B 1 133 ? -2.662 -18.859 -6.234 1 86.19 133 GLU B CA 1
ATOM 2433 C C . GLU B 1 133 ? -3.312 -19.125 -4.879 1 86.19 133 GLU B C 1
ATOM 2435 O O . GLU B 1 133 ? -3.26 -18.281 -3.98 1 86.19 133 GLU B O 1
ATOM 2440 N N . ASP B 1 134 ? -3.979 -20.281 -4.797 1 87.88 134 ASP B N 1
ATOM 2441 C CA . ASP B 1 134 ? -4.691 -20.625 -3.57 1 87.88 134 ASP B CA 1
ATOM 2442 C C . ASP B 1 134 ? -3.715 -20.859 -2.418 1 87.88 134 ASP B C 1
ATOM 2444 O O . ASP B 1 134 ? -4.109 -20.844 -1.25 1 87.88 134 ASP B O 1
ATOM 2448 N N . LYS B 1 135 ? -2.457 -21.016 -2.707 1 93.81 135 LYS B N 1
ATOM 2449 C CA . LYS B 1 135 ? -1.438 -21.266 -1.69 1 93.81 135 LYS B CA 1
ATOM 2450 C C . LYS B 1 135 ? -0.627 -20 -1.41 1 93.81 135 LYS B C 1
ATOM 2452 O O . LYS B 1 135 ? 0.224 -19.984 -0.519 1 93.81 135 LYS B O 1
ATOM 2457 N N . LYS B 1 136 ? -0.84 -18.969 -2.141 1 93.81 136 LYS B N 1
ATOM 2458 C CA . LYS B 1 136 ? -0.165 -17.703 -1.916 1 93.81 136 LYS B CA 1
ATOM 2459 C C . LYS B 1 136 ? -0.812 -16.922 -0.77 1 93.81 136 LYS B C 1
ATOM 2461 O O . LYS B 1 136 ? -1.498 -15.93 -0.995 1 93.81 136 LYS B O 1
ATOM 2466 N N . THR B 1 137 ? -0.566 -17.391 0.411 1 95.31 137 THR B N 1
ATOM 2467 C CA . THR B 1 137 ? -1.04 -16.781 1.649 1 95.31 137 THR B CA 1
ATOM 2468 C C . THR B 1 137 ? 0.134 -16.328 2.51 1 95.31 137 THR B C 1
ATOM 2470 O O . THR B 1 137 ? 1.26 -16.797 2.334 1 95.31 137 THR B O 1
ATOM 2473 N N . LEU B 1 138 ? -0.179 -15.43 3.334 1 96 138 LEU B N 1
ATOM 2474 C CA . LEU B 1 138 ? 0.855 -14.938 4.234 1 96 138 LEU B CA 1
ATOM 2475 C C . LEU B 1 138 ? 1.429 -16.062 5.078 1 96 138 LEU B C 1
ATOM 2477 O O . LEU B 1 138 ? 2.639 -16.125 5.309 1 96 138 LEU B O 1
ATOM 2481 N N . GLU B 1 139 ? 0.581 -16.969 5.562 1 96.5 139 GLU B N 1
ATOM 2482 C CA . GLU B 1 139 ? 1.003 -18.094 6.371 1 96.5 139 GLU B CA 1
ATOM 2483 C C . GLU B 1 139 ? 1.982 -18.984 5.609 1 96.5 139 GLU B C 1
ATOM 2485 O O . GLU B 1 139 ? 3.025 -19.375 6.141 1 96.5 139 GLU B O 1
ATOM 2490 N N . ASN B 1 140 ? 1.682 -19.328 4.383 1 97.62 140 ASN B N 1
ATOM 2491 C CA . ASN B 1 140 ? 2.551 -20.156 3.557 1 97.62 140 ASN B CA 1
ATOM 2492 C C . ASN B 1 140 ? 3.863 -19.453 3.234 1 97.62 140 ASN B C 1
ATOM 2494 O O . ASN B 1 140 ? 4.926 -20.078 3.23 1 97.62 140 ASN B O 1
ATOM 2498 N N . LEU B 1 141 ? 3.797 -18.141 2.92 1 97.38 141 LEU B N 1
ATOM 2499 C CA . LEU B 1 141 ? 5 -17.359 2.664 1 97.38 141 LEU B CA 1
ATOM 2500 C C . LEU B 1 141 ? 5.949 -17.406 3.854 1 97.38 141 LEU B C 1
ATOM 2502 O O . LEU B 1 141 ? 7.141 -17.688 3.689 1 97.38 141 LEU B O 1
ATOM 2506 N N . ARG B 1 142 ? 5.402 -17.219 5.043 1 96.31 142 ARG B N 1
ATOM 2507 C CA . ARG B 1 142 ? 6.184 -17.25 6.273 1 96.31 142 ARG B CA 1
ATOM 2508 C C . ARG B 1 142 ? 6.852 -18.609 6.457 1 96.31 142 ARG B C 1
ATOM 2510 O O . ARG B 1 142 ? 8.039 -18.688 6.762 1 96.31 142 ARG B O 1
ATOM 2517 N N . ALA B 1 143 ? 6.086 -19.625 6.309 1 96.75 143 ALA B N 1
ATOM 2518 C CA . ALA B 1 143 ? 6.578 -20.984 6.508 1 96.75 143 ALA B CA 1
ATOM 2519 C C . ALA B 1 143 ? 7.711 -21.312 5.535 1 96.75 143 ALA B C 1
ATOM 2521 O O . ALA B 1 143 ? 8.734 -21.875 5.93 1 96.75 143 ALA B O 1
ATOM 2522 N N . ARG B 1 144 ? 7.539 -20.922 4.301 1 96.25 144 ARG B N 1
ATOM 2523 C CA . ARG B 1 144 ? 8.531 -21.219 3.273 1 96.25 144 ARG B CA 1
ATOM 2524 C C . ARG B 1 144 ? 9.805 -20.406 3.49 1 96.25 144 ARG B C 1
ATOM 2526 O O . ARG B 1 144 ? 10.906 -20.922 3.279 1 96.25 144 ARG B O 1
ATOM 2533 N N . LEU B 1 145 ? 9.633 -19.172 3.834 1 96.56 145 LEU B N 1
ATOM 2534 C CA . LEU B 1 145 ? 10.805 -18.328 4.102 1 96.56 145 LEU B CA 1
ATOM 2535 C C . LEU B 1 145 ? 11.594 -18.875 5.289 1 96.56 145 LEU B C 1
ATOM 2537 O O . LEU B 1 145 ? 12.828 -18.859 5.27 1 96.56 145 LEU B O 1
ATOM 2541 N N . LEU B 1 146 ? 10.891 -19.297 6.328 1 94.81 146 LEU B N 1
ATOM 2542 C CA . LEU B 1 146 ? 11.539 -19.891 7.496 1 94.81 146 LEU B CA 1
ATOM 2543 C C . LEU B 1 146 ? 12.328 -21.125 7.113 1 94.81 146 LEU B C 1
ATOM 2545 O O . LEU B 1 146 ? 13.461 -21.312 7.562 1 94.81 146 LEU B O 1
ATOM 2549 N N . LYS B 1 147 ? 11.734 -21.953 6.293 1 93.62 147 LYS B N 1
ATOM 2550 C CA . LYS B 1 147 ? 12.398 -23.172 5.82 1 93.62 147 LYS B CA 1
ATOM 2551 C C . LYS B 1 147 ? 13.656 -22.844 5.023 1 93.62 147 LYS B C 1
ATOM 2553 O O . LYS B 1 147 ? 14.695 -23.469 5.199 1 93.62 147 LYS B O 1
ATOM 2558 N N . ASP B 1 148 ? 13.555 -21.859 4.172 1 92.12 148 ASP B N 1
ATOM 2559 C CA . ASP B 1 148 ? 14.68 -21.438 3.34 1 92.12 148 ASP B CA 1
ATOM 2560 C C . ASP B 1 148 ? 15.82 -20.891 4.195 1 92.12 148 ASP B C 1
ATOM 2562 O O . ASP B 1 148 ? 17 -21.172 3.924 1 92.12 148 ASP B O 1
ATOM 2566 N N . GLU B 1 149 ? 15.531 -20.109 5.133 1 89.88 149 GLU B N 1
ATOM 2567 C CA . GLU B 1 149 ? 16.547 -19.547 6.027 1 89.88 149 GLU B CA 1
ATOM 2568 C C . GLU B 1 149 ? 17.266 -20.656 6.797 1 89.88 149 GLU B C 1
ATOM 2570 O O . GLU B 1 149 ? 18.484 -20.594 7 1 89.88 149 GLU B O 1
ATOM 2575 N N . GLU B 1 150 ? 16.5 -21.656 7.23 1 89.38 150 GLU B N 1
ATOM 2576 C CA . GLU B 1 150 ? 17.078 -22.797 7.938 1 89.38 150 GLU B CA 1
ATOM 2577 C C . GLU B 1 150 ? 18.047 -23.562 7.043 1 89.38 150 GLU B C 1
ATOM 2579 O O . GLU B 1 150 ? 19.109 -24.016 7.5 1 89.38 150 GLU B O 1
ATOM 2584 N N . LYS B 1 151 ? 17.688 -23.688 5.84 1 87.5 151 LYS B N 1
ATOM 2585 C CA . LYS B 1 151 ? 18.547 -24.375 4.875 1 87.5 151 LYS B CA 1
ATOM 2586 C C . LYS B 1 151 ? 19.859 -23.609 4.676 1 87.5 151 LYS B C 1
ATOM 2588 O O . LYS B 1 151 ? 20.922 -24.219 4.57 1 87.5 151 LYS B O 1
ATOM 2593 N N . LEU B 1 152 ? 19.797 -22.328 4.562 1 82.88 152 LEU B N 1
ATOM 2594 C CA . LEU B 1 152 ? 20.969 -21.469 4.375 1 82.88 152 LEU B CA 1
ATOM 2595 C C . LEU B 1 152 ? 21.891 -21.562 5.582 1 82.88 152 LEU B C 1
ATOM 2597 O O . LEU B 1 152 ? 23.125 -21.594 5.426 1 82.88 152 LEU B O 1
ATOM 2601 N N . LYS B 1 153 ? 21.375 -21.594 6.742 1 81.75 153 LYS B N 1
ATOM 2602 C CA . LYS B 1 153 ? 22.156 -21.703 7.969 1 81.75 153 LYS B CA 1
ATOM 2603 C C . LYS B 1 153 ? 22.859 -23.062 8.047 1 81.75 153 LYS B C 1
ATOM 2605 O O . LYS B 1 153 ? 24.016 -23.125 8.477 1 81.75 153 LYS B O 1
ATOM 2610 N N . ASN B 1 154 ? 22.125 -23.969 7.613 1 83 154 ASN B N 1
ATOM 2611 C CA . ASN B 1 154 ? 22.688 -25.312 7.652 1 83 154 ASN B CA 1
ATOM 2612 C C . ASN B 1 154 ? 23.797 -25.484 6.617 1 83 154 ASN B C 1
ATOM 2614 O O . ASN B 1 154 ? 24.781 -26.188 6.863 1 83 154 ASN B O 1
ATOM 2618 N N . ASN B 1 155 ? 23.641 -24.828 5.512 1 78.38 155 ASN B N 1
ATOM 2619 C CA . ASN B 1 155 ? 24.672 -24.875 4.477 1 78.38 155 ASN B CA 1
ATOM 2620 C C . ASN B 1 155 ? 25.906 -24.094 4.871 1 78.38 155 ASN B C 1
ATOM 2622 O O . ASN B 1 155 ? 27.031 -24.469 4.527 1 78.38 155 ASN B O 1
ATOM 2626 N N . SER B 1 156 ? 25.734 -23.016 5.523 1 71.44 156 SER B N 1
ATOM 2627 C CA . SER B 1 156 ? 26.859 -22.219 5.98 1 71.44 156 SER B CA 1
ATOM 2628 C C . SER B 1 156 ? 27.625 -22.938 7.086 1 71.44 156 SER B C 1
ATOM 2630 O O . SER B 1 156 ? 28.859 -22.859 7.145 1 71.44 156 SER B O 1
ATOM 2632 N N . GLN B 1 157 ? 26.953 -23.578 7.934 1 68 157 GLN B N 1
ATOM 2633 C CA . GLN B 1 157 ? 27.594 -24.344 9 1 68 157 GLN B CA 1
ATOM 2634 C C . GLN B 1 157 ? 28.328 -25.547 8.438 1 68 157 GLN B C 1
ATOM 2636 O O . GLN B 1 157 ? 29.422 -25.891 8.898 1 68 157 GLN B O 1
ATOM 2641 N N . SER B 1 158 ? 27.719 -26.078 7.453 1 65.12 158 SER B N 1
ATOM 2642 C CA . SER B 1 158 ? 28.375 -27.234 6.848 1 65.12 158 SER B CA 1
ATOM 2643 C C . SER B 1 158 ? 29.625 -26.812 6.094 1 65.12 158 SER B C 1
ATOM 2645 O O . SER B 1 158 ? 30.609 -27.562 6.062 1 65.12 158 SER B O 1
ATOM 2647 N N . GLN B 1 159 ? 29.609 -25.734 5.512 1 61.28 159 GLN B N 1
ATOM 2648 C CA . GLN B 1 159 ? 30.797 -25.266 4.812 1 61.28 159 GLN B CA 1
ATOM 2649 C C . GLN B 1 159 ? 31.922 -24.922 5.793 1 61.28 159 GLN B C 1
ATOM 2651 O O . GLN B 1 159 ? 33.094 -25.172 5.523 1 61.28 159 GLN B O 1
ATOM 2656 N N . ASP B 1 160 ? 31.562 -24.266 6.852 1 60.31 160 ASP B N 1
ATOM 2657 C CA . ASP B 1 160 ? 32.562 -23.969 7.867 1 60.31 160 ASP B CA 1
ATOM 2658 C C . ASP B 1 160 ? 33.156 -25.25 8.453 1 60.31 160 ASP B C 1
ATOM 2660 O O . ASP B 1 160 ? 34.344 -25.312 8.75 1 60.31 160 ASP B O 1
ATOM 2664 N N . GLU B 1 161 ? 32.375 -26.234 8.586 1 58.03 161 GLU B N 1
ATOM 2665 C CA . GLU B 1 161 ? 32.844 -27.516 9.094 1 58.03 161 GLU B CA 1
ATOM 2666 C C . GLU B 1 161 ? 33.719 -28.234 8.055 1 58.03 161 GLU B C 1
ATOM 2668 O O . GLU B 1 161 ? 34.656 -28.922 8.406 1 58.03 161 GLU B O 1
ATOM 2673 N N . LYS B 1 162 ? 33.469 -28.188 6.809 1 61.53 162 LYS B N 1
ATOM 2674 C CA . LYS B 1 162 ? 34.25 -28.844 5.785 1 61.53 162 LYS B CA 1
ATOM 2675 C C . LYS B 1 162 ? 35.656 -28.203 5.676 1 61.53 162 LYS B C 1
ATOM 2677 O O . LYS B 1 162 ? 36.594 -28.844 5.246 1 61.53 162 LYS B O 1
ATOM 2682 N N . VAL B 1 163 ? 35.781 -26.984 5.914 1 61.53 163 VAL B N 1
ATOM 2683 C CA . VAL B 1 163 ? 37.062 -26.281 5.836 1 61.53 163 VAL B CA 1
ATOM 2684 C C . VAL B 1 163 ? 37.906 -26.609 7.07 1 61.53 163 VAL B C 1
ATOM 2686 O O . VAL B 1 163 ? 39.094 -26.297 7.117 1 61.53 163 VAL B O 1
ATOM 2689 N N . ALA B 1 164 ? 37.344 -27 8.031 1 64.06 164 ALA B N 1
ATOM 2690 C CA . ALA B 1 164 ? 38.125 -27.281 9.25 1 64.06 164 ALA B CA 1
ATOM 2691 C C . ALA B 1 164 ? 38.75 -28.672 9.195 1 64.06 164 ALA B C 1
ATOM 2693 O O . ALA B 1 164 ? 39.594 -29 10.016 1 64.06 164 ALA B O 1
ATOM 2694 N N . PHE B 1 165 ? 38.031 -29.453 8.328 1 55.12 165 PHE B N 1
ATOM 2695 C CA . PHE B 1 165 ? 38.688 -30.766 8.203 1 55.12 165 PHE B CA 1
ATOM 2696 C C . PHE B 1 165 ? 39.688 -30.75 7.062 1 55.12 165 PHE B C 1
ATOM 2698 O O . PHE B 1 165 ? 39.469 -30.094 6.039 1 55.12 165 PHE B O 1
#

pLDDT: mean 87.77, std 11.69, range [38.0, 98.5]

Radius of gyration: 31.63 Å; Cα contacts (8 Å, |Δi|>4): 184; chains: 2; bounding box: 77×108×63 Å

InterPro domains:
  IPR061502 Copia/RE1/RE2-like, N-terminal domain [PF14223] (12-156)

Secondary structure (DSSP, 8-state):
-------HHHHHHHHHHHHHHHHHHHHHHHHS-HHHHHHHTT-SSHHHHHHHHHHHHHHHHHHHHHHHHHHHHH----TTS-HHHHHHHHHHHHHHHHHTT----HHHHHHHHHHH--GGGHHHHHHHHTS-GGG--HHHHHHHHHHHHHHHHHHHHHHHHHHH-/-------HHHHHHHHHHHHHHHHHHHHHHHHS-HHHHHHHTT-SSHHHHHHHHHHHHHHHHHHHHHHHHHHHHH----TTS-HHHHHHHHHHHHHHHHHTT----HHHHHHHHHHH--GGGHHHHHHHHTS-GGG--HHHHHHHHHHHHHHHHHHHHHHHHHTT-

Sequence (330 aa):
MEQVLWNSADEKKKREWITKDANAKIIILRTIDPSVKSHVLTSKTAKDMFEKLSSIYKRDTEETKSQLIAEFIKYEYNKSVDVMTNIAALQTLAFRMNNLKHTVYDIMLMTKILTILPDHFKHFGSAWDSTAEDKKTLENLRARLLKDEEKLKNNSQSQDEKVAFMEQVLWNSADEKKKREWITKDANAKIIILRTIDPSVKSHVLTSKTAKDMFEKLSSIYKRDTEETKSQLIAEFIKYEYNKSVDVMTNIAALQTLAFRMNNLKHTVYDIMLMTKILTILPDHFKHFGSAWDSTAEDKKTLENLRARLLKDEEKLKNNSQSQDEKVAF

Solvent-accessible surface area (backbone atoms only — not comparable to full-atom values): 18867 Å² total; per-residue (Å²): 131,85,74,74,72,66,48,72,63,52,51,51,52,51,50,51,50,51,51,52,36,52,52,47,36,51,52,52,65,69,71,50,61,76,89,54,46,78,79,38,68,81,42,88,43,35,68,52,27,50,51,52,49,51,48,50,50,50,47,52,50,51,50,51,46,51,50,44,51,41,49,58,68,65,56,64,67,56,82,90,52,55,71,67,57,51,51,48,52,52,49,50,42,40,50,56,31,37,76,70,72,43,78,65,51,66,66,55,54,52,39,51,53,62,68,38,53,57,73,94,45,58,65,52,58,61,54,55,69,69,47,55,71,94,58,71,40,69,70,50,51,50,53,51,51,51,52,51,52,52,51,52,52,52,51,52,50,48,51,55,53,55,68,72,96,131,82,73,73,73,67,48,73,65,55,52,50,52,50,49,51,50,52,53,51,36,52,51,46,38,51,53,53,65,69,70,50,58,76,89,53,45,79,80,38,66,82,43,89,43,34,67,52,28,48,52,51,50,51,49,49,50,51,48,50,50,50,50,51,46,50,50,45,50,41,49,58,68,64,55,63,66,55,82,91,52,56,70,66,58,52,50,48,52,53,49,50,43,40,49,56,32,36,75,71,75,42,78,64,50,68,66,55,54,50,40,51,55,62,69,36,54,57,72,95,46,60,66,49,59,60,56,54,69,69,47,56,73,93,59,71,39,69,69,50,51,51,54,52,53,53,52,51,52,50,51,52,53,51,51,52,52,48,50,59,52,55,69,73,98